Protein AF-A0A099NZ23-F1 (afdb_monomer)

InterPro domains:
  IPR007881 UNC-50 [PF05216] (74-284)
  IPR007881 UNC-50 [PTHR12841] (177-285)

Structure (mmCIF, N/CA/C/O backbone):
data_AF-A0A099NZ23-F1
#
_entry.id   AF-A0A099NZ23-F1
#
loop_
_atom_site.group_PDB
_atom_site.id
_atom_site.type_symbol
_atom_site.label_atom_id
_atom_site.label_alt_id
_atom_site.label_comp_id
_atom_site.label_asym_id
_atom_site.label_entity_id
_atom_site.label_seq_id
_atom_site.pdbx_PDB_ins_code
_atom_site.Cartn_x
_atom_site.Cartn_y
_atom_site.Cartn_z
_atom_site.occupancy
_atom_site.B_iso_or_equiv
_atom_site.auth_seq_id
_atom_site.auth_comp_id
_atom_site.auth_asym_id
_atom_site.auth_atom_id
_atom_site.pdbx_PDB_model_num
ATOM 1 N N . MET A 1 1 ? -58.052 -28.229 61.873 1.00 38.47 1 MET A N 1
ATOM 2 C CA . MET A 1 1 ? -56.607 -28.540 61.791 1.00 38.47 1 MET A CA 1
ATOM 3 C C . MET A 1 1 ? -55.912 -27.329 61.183 1.00 38.47 1 MET A C 1
ATOM 5 O O . MET A 1 1 ? -56.101 -27.070 60.008 1.00 38.47 1 MET A O 1
ATOM 9 N N . SER A 1 2 ? -55.536 -26.350 62.014 1.00 34.97 2 SER A N 1
ATOM 10 C CA . SER A 1 2 ? -54.168 -26.139 62.550 1.00 34.97 2 SER A CA 1
ATOM 11 C C . SER A 1 2 ? -53.156 -25.854 61.432 1.00 34.97 2 SER A C 1
ATOM 13 O O . SER A 1 2 ? -52.744 -26.768 60.730 1.00 34.97 2 SER A O 1
ATOM 15 N N . ARG A 1 3 ? -52.936 -24.568 61.121 1.00 30.44 3 ARG A N 1
ATOM 16 C CA . ARG A 1 3 ? -51.739 -23.779 61.501 1.00 30.44 3 ARG A CA 1
ATOM 17 C C . ARG A 1 3 ? -50.426 -24.460 61.104 1.00 30.44 3 ARG A C 1
ATOM 19 O O . ARG A 1 3 ? -50.072 -25.462 61.706 1.00 30.44 3 ARG A O 1
ATOM 26 N N . ASN A 1 4 ? -49.686 -23.822 60.198 1.00 33.91 4 ASN A N 1
ATOM 27 C CA . ASN A 1 4 ? -48.340 -23.334 60.501 1.00 33.91 4 ASN A CA 1
ATOM 28 C C . ASN A 1 4 ? -47.961 -22.209 59.529 1.00 33.91 4 ASN A C 1
ATOM 30 O O . ASN A 1 4 ? -47.943 -22.377 58.316 1.00 33.91 4 ASN A O 1
ATOM 34 N N . SER A 1 5 ? -47.738 -21.038 60.118 1.00 36.03 5 SER A N 1
ATOM 35 C CA . SER A 1 5 ? -47.195 -19.824 59.525 1.00 36.03 5 SER A CA 1
ATOM 36 C C . SER A 1 5 ? -45.673 -19.870 59.644 1.00 36.03 5 SER A C 1
ATOM 38 O O . SER A 1 5 ? -45.155 -19.795 60.760 1.00 36.03 5 SER A O 1
ATOM 40 N N . GLU A 1 6 ? -44.964 -19.987 58.527 1.00 40.75 6 GLU A N 1
ATOM 41 C CA . GLU A 1 6 ? -43.508 -19.850 58.490 1.00 40.75 6 GLU A CA 1
ATOM 42 C C . GLU A 1 6 ? -43.138 -18.391 58.202 1.00 40.75 6 GLU A C 1
ATOM 44 O O . GLU A 1 6 ? -43.533 -17.805 57.195 1.00 40.75 6 GLU A O 1
ATOM 49 N N . TYR A 1 7 ? -42.425 -17.794 59.154 1.00 36.62 7 TYR A N 1
ATOM 50 C CA . TYR A 1 7 ? -41.905 -16.435 59.108 1.00 36.62 7 TYR A CA 1
ATOM 51 C C . TYR A 1 7 ? -40.773 -16.342 58.077 1.00 36.62 7 TYR A C 1
ATOM 53 O O . TYR A 1 7 ? -39.663 -16.814 58.315 1.00 36.62 7 TYR A O 1
ATOM 61 N N . SER A 1 8 ? -41.025 -15.691 56.944 1.00 36.06 8 SER A N 1
ATOM 62 C CA . SER A 1 8 ? -39.980 -15.265 56.014 1.00 36.06 8 SER A CA 1
ATOM 63 C C . SER A 1 8 ? -39.345 -13.962 56.517 1.00 36.06 8 SER A C 1
ATOM 65 O O . SER A 1 8 ? -39.922 -12.885 56.353 1.00 36.06 8 SER A O 1
ATOM 67 N N . ASN A 1 9 ? -38.169 -14.052 57.143 1.00 42.62 9 ASN A N 1
ATOM 68 C CA . ASN A 1 9 ? -37.356 -12.879 57.473 1.00 42.62 9 ASN A CA 1
ATOM 69 C C . ASN A 1 9 ? -36.833 -12.236 56.172 1.00 42.62 9 ASN A C 1
ATOM 71 O O . ASN A 1 9 ? -36.261 -12.950 55.343 1.00 42.62 9 ASN A O 1
ATOM 75 N N . PRO A 1 10 ? -36.995 -10.918 55.962 1.00 42.84 10 PRO A N 1
ATOM 76 C CA . PRO A 1 10 ? -36.443 -10.258 54.788 1.00 42.84 10 PRO A CA 1
ATOM 77 C C . PRO A 1 10 ? -34.911 -10.229 54.879 1.00 42.84 10 PRO A C 1
ATOM 79 O O . PRO A 1 10 ? -34.341 -9.754 55.859 1.00 42.84 10 PRO A O 1
ATOM 82 N N . ILE A 1 11 ? -34.246 -10.751 53.847 1.00 48.56 11 ILE A N 1
ATOM 83 C CA . ILE A 1 11 ? -32.789 -10.703 53.695 1.00 48.56 11 ILE A CA 1
ATOM 84 C C . ILE A 1 11 ? -32.400 -9.238 53.459 1.00 48.56 11 ILE A C 1
ATOM 86 O O . ILE A 1 11 ? -32.680 -8.680 52.399 1.00 48.56 11 ILE A O 1
ATOM 90 N N . LEU A 1 12 ? -31.793 -8.605 54.464 1.00 60.59 12 LEU A N 1
ATOM 91 C CA . LEU A 1 12 ? -31.207 -7.271 54.337 1.00 60.59 12 LEU A CA 1
ATOM 92 C C . LEU A 1 12 ? -29.883 -7.347 53.548 1.00 60.59 12 LEU A C 1
ATOM 94 O O . LEU A 1 12 ? -29.158 -8.337 53.670 1.00 60.59 12 LEU A O 1
ATOM 98 N N . PRO A 1 13 ? -29.548 -6.327 52.738 1.00 48.28 13 PRO A N 1
ATOM 99 C CA . PRO A 1 13 ? -28.282 -6.278 52.010 1.00 48.28 13 PRO A CA 1
ATOM 100 C C . PRO A 1 13 ? -27.101 -6.068 52.971 1.00 48.28 13 PRO A C 1
ATOM 102 O O . PRO A 1 13 ? -27.186 -5.243 53.878 1.00 48.28 13 PRO A O 1
ATOM 105 N N . LEU A 1 14 ? -25.994 -6.792 52.752 1.00 45.28 14 LEU A N 1
ATOM 106 C CA . LEU A 1 14 ? -24.754 -6.621 53.519 1.00 45.28 14 LEU A CA 1
ATOM 107 C C . LEU A 1 14 ? -24.229 -5.183 53.391 1.00 45.28 14 LEU A C 1
ATOM 109 O O . LEU A 1 14 ? -23.971 -4.706 52.284 1.00 45.28 14 LEU A O 1
ATOM 113 N N . THR A 1 15 ? -24.033 -4.517 54.527 1.00 56.81 15 THR A N 1
ATOM 114 C CA . THR A 1 15 ? -23.407 -3.194 54.623 1.00 56.81 15 THR A CA 1
ATOM 115 C C . THR A 1 15 ? -21.892 -3.306 54.788 1.00 56.81 15 THR A C 1
ATOM 117 O O . THR A 1 15 ? -21.378 -4.258 55.371 1.00 56.81 15 THR A O 1
ATOM 120 N N . SER A 1 16 ? -21.165 -2.309 54.280 1.00 44.81 16 SER A N 1
ATOM 121 C CA . SER A 1 16 ? -19.694 -2.245 54.222 1.00 44.81 16 SER A CA 1
ATOM 122 C C . SER A 1 16 ? -18.979 -2.383 55.575 1.00 44.81 16 SER A C 1
ATOM 124 O O . SER A 1 16 ? -17.780 -2.661 55.604 1.00 44.81 16 SER A O 1
ATOM 126 N N . ASP A 1 17 ? -19.706 -2.210 56.677 1.00 50.03 17 ASP A N 1
ATOM 127 C CA . ASP A 1 17 ? -19.178 -2.210 58.042 1.00 50.03 17 ASP A CA 1
ATOM 128 C C . ASP A 1 17 ? -18.951 -3.626 58.612 1.00 50.03 17 ASP A C 1
ATOM 130 O O . ASP A 1 17 ? -18.158 -3.785 59.537 1.00 50.03 17 ASP A O 1
ATOM 134 N N . ASP A 1 18 ? -19.540 -4.670 58.013 1.00 55.16 18 ASP A N 1
ATOM 135 C CA . ASP A 1 18 ? -19.337 -6.071 58.433 1.00 55.16 18 ASP A CA 1
ATOM 136 C C . ASP A 1 18 ? -18.056 -6.705 57.846 1.00 55.16 18 ASP A C 1
ATOM 138 O O . ASP A 1 18 ? -17.618 -7.771 58.282 1.00 55.16 18 ASP A O 1
ATOM 142 N N . ILE A 1 19 ? -17.431 -6.061 56.851 1.00 52.72 19 ILE A N 1
ATOM 143 C CA . ILE A 1 19 ? -16.256 -6.588 56.128 1.00 52.72 19 ILE A CA 1
ATOM 144 C C . ILE A 1 19 ? -14.935 -6.185 56.810 1.00 52.72 19 ILE A C 1
ATOM 146 O O . ILE A 1 19 ? -13.908 -6.838 56.618 1.00 52.72 19 ILE A O 1
ATOM 150 N N . ILE A 1 20 ? -14.934 -5.136 57.638 1.00 41.06 20 ILE A N 1
ATOM 151 C CA . ILE A 1 20 ? -13.711 -4.580 58.230 1.00 41.06 20 ILE A CA 1
ATOM 152 C C . ILE A 1 20 ? -13.694 -4.863 59.735 1.00 41.06 20 ILE A C 1
ATOM 154 O O . ILE A 1 20 ? -14.069 -4.034 60.561 1.00 41.06 20 ILE A O 1
ATOM 158 N N . GLY A 1 21 ? -13.224 -6.056 60.104 1.00 37.75 21 GLY A N 1
ATOM 159 C CA . GLY A 1 21 ? -12.922 -6.385 61.497 1.00 37.75 21 GLY A CA 1
ATOM 160 C C . GLY A 1 21 ? -11.873 -5.432 62.086 1.00 37.75 21 GLY A C 1
ATOM 161 O O . GLY A 1 21 ? -10.794 -5.253 61.521 1.00 37.75 21 GLY A O 1
ATOM 162 N N . GLN A 1 22 ? -12.179 -4.825 63.236 1.00 35.50 22 GLN A N 1
ATOM 163 C CA . GLN A 1 22 ? -11.233 -4.013 64.009 1.00 35.50 22 GLN A CA 1
ATOM 164 C C . GLN A 1 22 ? -10.028 -4.854 64.482 1.00 35.50 22 GLN A C 1
ATOM 166 O O . GLN A 1 22 ? -10.223 -5.960 64.998 1.00 35.50 22 GLN A O 1
ATOM 171 N N . PRO A 1 23 ? -8.784 -4.345 64.399 1.00 35.78 23 PRO A N 1
ATOM 172 C CA . PRO A 1 23 ? -7.625 -5.060 64.919 1.00 35.78 23 PRO A CA 1
ATOM 173 C C . PRO A 1 23 ? -7.589 -4.997 66.455 1.00 35.78 23 PRO A C 1
ATOM 175 O O . PRO A 1 23 ? -7.469 -3.927 67.051 1.00 35.78 23 PRO A O 1
ATOM 178 N N . ARG A 1 24 ? -7.662 -6.165 67.108 1.00 32.16 24 ARG A N 1
ATOM 179 C CA . ARG A 1 24 ? -7.369 -6.322 68.542 1.00 32.16 24 ARG A CA 1
ATOM 180 C C . ARG A 1 24 ? -5.857 -6.216 68.768 1.00 32.16 24 ARG A C 1
ATOM 182 O O . ARG A 1 24 ? -5.098 -7.019 68.233 1.00 32.16 24 ARG A O 1
ATOM 189 N N . HIS A 1 25 ? -5.430 -5.253 69.582 1.00 29.00 25 HIS A N 1
ATOM 190 C CA . HIS A 1 25 ? -4.065 -5.174 70.103 1.00 29.00 25 HIS A CA 1
ATOM 191 C C . HIS A 1 25 ? -3.810 -6.325 71.086 1.00 29.00 25 HIS A C 1
ATOM 193 O O . HIS A 1 25 ? -4.518 -6.450 72.084 1.00 29.00 25 HIS A O 1
ATOM 199 N N . PHE A 1 26 ? -2.792 -7.143 70.819 1.00 29.02 26 PHE A N 1
ATOM 200 C CA . PHE A 1 26 ? -2.311 -8.179 71.732 1.00 29.02 26 PHE A CA 1
ATOM 201 C C . PHE A 1 26 ? -0.921 -7.771 72.237 1.00 29.02 26 PHE A C 1
ATOM 203 O O . PHE A 1 26 ? 0.030 -7.708 71.460 1.00 29.02 26 PHE A O 1
ATOM 210 N N . ASN A 1 27 ? -0.829 -7.427 73.523 1.00 30.77 27 ASN A N 1
ATOM 211 C CA . ASN A 1 27 ? 0.431 -7.199 74.230 1.00 30.77 27 ASN A CA 1
ATOM 212 C C . ASN A 1 27 ? 0.811 -8.499 74.942 1.00 30.77 27 ASN A C 1
ATOM 214 O O . ASN A 1 27 ? 0.093 -8.911 75.848 1.00 30.77 27 ASN A O 1
ATOM 218 N N . GLU A 1 28 ? 1.957 -9.085 74.603 1.00 31.45 28 GLU A N 1
ATOM 219 C CA . GLU A 1 28 ? 2.594 -10.100 75.443 1.00 31.45 28 GLU A CA 1
ATOM 220 C C . GLU A 1 28 ? 4.037 -9.707 75.754 1.00 31.45 28 GLU A C 1
ATOM 222 O O . GLU A 1 28 ? 4.914 -9.639 74.894 1.00 31.45 28 GLU A O 1
ATOM 227 N N . THR A 1 29 ? 4.258 -9.437 77.035 1.00 32.44 29 THR A N 1
ATOM 228 C CA . THR A 1 29 ? 5.553 -9.366 77.700 1.00 32.44 29 THR A CA 1
ATOM 229 C C . THR A 1 29 ? 5.875 -10.739 78.274 1.00 32.44 29 THR A C 1
ATOM 231 O O . THR A 1 29 ? 5.288 -11.093 79.288 1.00 32.44 29 THR A O 1
ATOM 234 N N . HIS A 1 30 ? 6.834 -11.475 77.709 1.00 32.03 30 HIS A N 1
ATOM 235 C CA . HIS A 1 30 ? 7.564 -12.507 78.451 1.00 32.03 30 HIS A CA 1
ATOM 236 C C . HIS A 1 30 ? 9.011 -12.621 77.957 1.00 32.03 30 HIS A C 1
ATOM 238 O O . HIS A 1 30 ? 9.297 -12.811 76.779 1.00 32.03 30 HIS A O 1
ATOM 244 N N . SER A 1 31 ? 9.921 -12.462 78.912 1.00 38.09 31 SER A N 1
ATOM 245 C CA . SER A 1 31 ? 11.371 -12.582 78.817 1.00 38.09 31 SER A CA 1
ATOM 246 C C . SER A 1 31 ? 11.819 -14.041 78.894 1.00 38.09 31 SER A C 1
ATOM 248 O O . SER A 1 31 ? 11.462 -14.715 79.859 1.00 38.09 31 SER A O 1
ATOM 250 N N . VAL A 1 32 ? 12.695 -14.481 77.984 1.00 34.47 32 VAL A N 1
ATOM 251 C CA . VAL A 1 32 ? 13.613 -15.607 78.228 1.00 34.47 32 VAL A CA 1
ATOM 252 C C . VAL A 1 32 ? 14.971 -15.304 77.592 1.00 34.47 32 VAL A C 1
ATOM 254 O O . VAL A 1 32 ? 15.082 -14.970 76.416 1.00 34.47 32 VAL A O 1
ATOM 257 N N . THR A 1 33 ? 15.994 -15.397 78.432 1.00 37.34 33 THR A N 1
ATOM 258 C CA . THR A 1 33 ? 17.428 -15.282 78.175 1.00 37.34 33 THR A CA 1
ATOM 259 C C . THR A 1 33 ? 17.953 -16.457 77.347 1.00 37.34 33 THR A C 1
ATOM 261 O O . THR A 1 33 ? 17.653 -17.612 77.636 1.00 37.34 33 THR A O 1
ATOM 264 N N . GLY A 1 34 ? 18.814 -16.169 76.371 1.00 32.53 34 GLY A N 1
ATOM 265 C CA . GLY A 1 34 ? 19.576 -17.171 75.627 1.00 32.53 34 GLY A CA 1
ATOM 266 C C . GLY A 1 34 ? 20.748 -16.518 74.902 1.00 32.53 34 GLY A C 1
ATOM 267 O O . GLY A 1 34 ? 20.577 -15.896 73.859 1.00 32.53 34 GLY A O 1
ATOM 268 N N . SER A 1 35 ? 21.934 -16.616 75.493 1.00 43.69 35 SER A N 1
ATOM 269 C CA . SER A 1 35 ? 23.207 -16.167 74.933 1.00 43.69 35 SER A CA 1
ATOM 270 C C . SER A 1 35 ? 23.693 -17.133 73.853 1.00 43.69 35 SER A C 1
ATOM 272 O O . SER A 1 35 ? 24.024 -18.274 74.173 1.00 43.69 35 SER A O 1
ATOM 274 N N . ILE A 1 36 ? 23.794 -16.669 72.606 1.00 36.97 36 ILE A N 1
ATOM 275 C CA . ILE A 1 36 ? 24.624 -17.292 71.568 1.00 36.97 36 ILE A CA 1
ATOM 276 C C . ILE A 1 36 ? 25.319 -16.164 70.802 1.00 36.97 36 ILE A C 1
ATOM 278 O O . ILE A 1 36 ? 24.674 -15.341 70.152 1.00 36.97 36 ILE A O 1
ATOM 282 N N . GLU A 1 37 ? 26.646 -16.119 70.907 1.00 45.06 37 GLU A N 1
ATOM 283 C CA . GLU A 1 37 ? 27.502 -15.346 70.015 1.00 45.06 37 GLU A CA 1
ATOM 284 C C . GLU A 1 37 ? 27.325 -15.864 68.588 1.00 45.06 37 GLU A C 1
ATOM 286 O O . GLU A 1 37 ? 27.786 -16.942 68.221 1.00 45.06 37 GLU A O 1
ATOM 291 N N . SER A 1 38 ? 26.670 -15.066 67.758 1.00 34.72 38 SER A N 1
ATOM 292 C CA . SER A 1 38 ? 26.762 -15.190 66.312 1.00 34.72 38 SER A CA 1
ATOM 293 C C . SER A 1 38 ? 27.156 -13.825 65.779 1.00 34.72 38 SER A C 1
ATOM 295 O O . SER A 1 38 ? 26.369 -12.878 65.856 1.00 34.72 38 SER A O 1
ATOM 297 N N . GLN A 1 39 ? 28.390 -13.729 65.273 1.00 46.03 39 GLN A N 1
ATOM 298 C CA . GLN A 1 39 ? 28.865 -12.621 64.450 1.00 46.03 39 GLN A CA 1
ATOM 299 C C . GLN A 1 39 ? 27.890 -12.430 63.285 1.00 46.03 39 GLN A C 1
ATOM 301 O O . GLN A 1 39 ? 28.009 -13.044 62.227 1.00 46.03 39 GLN A O 1
ATOM 306 N N . SER A 1 40 ? 26.891 -11.582 63.491 1.00 42.25 40 SER A N 1
ATOM 307 C CA . SER A 1 40 ? 26.052 -11.091 62.420 1.00 42.25 40 SER A CA 1
ATOM 308 C C . SER A 1 40 ? 26.776 -9.884 61.846 1.00 42.25 40 SER A C 1
ATOM 310 O O . SER A 1 40 ? 26.884 -8.825 62.460 1.00 42.25 40 SER A O 1
ATOM 312 N N . THR A 1 41 ? 27.316 -10.049 60.643 1.00 49.09 41 THR A N 1
ATOM 313 C CA . THR A 1 41 ? 27.641 -8.933 59.754 1.00 49.09 41 THR A CA 1
ATOM 314 C C . THR A 1 41 ? 26.315 -8.285 59.353 1.00 49.09 41 THR A C 1
ATOM 316 O O . THR A 1 41 ? 25.821 -8.460 58.243 1.00 49.09 41 THR A O 1
ATOM 319 N N . ILE A 1 42 ? 25.675 -7.590 60.299 1.00 51.41 42 ILE A N 1
ATOM 320 C CA . ILE A 1 42 ? 24.494 -6.781 60.030 1.00 51.41 42 ILE A CA 1
ATOM 321 C C . ILE A 1 42 ? 24.998 -5.642 59.146 1.00 51.41 42 ILE A C 1
ATOM 323 O O . ILE A 1 42 ? 25.840 -4.857 59.593 1.00 51.41 42 ILE A O 1
ATOM 327 N N . PRO A 1 43 ? 24.538 -5.541 57.887 1.00 53.28 43 PRO A N 1
ATOM 328 C CA . PRO A 1 43 ? 24.859 -4.391 57.068 1.00 53.28 43 PRO A CA 1
ATOM 329 C C . PRO A 1 43 ? 24.401 -3.158 57.840 1.00 53.28 43 PRO A C 1
ATOM 331 O O . PRO A 1 43 ? 23.235 -3.074 58.230 1.00 53.28 43 PRO A O 1
ATOM 334 N N . SER A 1 44 ? 25.316 -2.224 58.087 1.00 59.53 44 SER A N 1
ATOM 335 C CA . SER A 1 44 ? 24.996 -0.959 58.743 1.00 59.53 44 SER A CA 1
ATOM 336 C C . SER A 1 44 ? 23.781 -0.309 58.072 1.00 59.53 44 SER A C 1
ATOM 338 O O . SER A 1 44 ? 23.524 -0.513 56.881 1.00 59.53 44 SER A O 1
ATOM 340 N N . VAL A 1 45 ? 23.029 0.509 58.812 1.00 57.72 45 VAL A N 1
ATOM 341 C CA . VAL A 1 45 ? 21.862 1.242 58.281 1.00 57.72 45 VAL A CA 1
ATOM 342 C C . VAL A 1 45 ? 22.216 2.015 56.995 1.00 57.72 45 VAL A C 1
ATOM 344 O O . VAL A 1 45 ? 21.387 2.121 56.090 1.00 57.72 45 VAL A O 1
ATOM 347 N N . SER A 1 46 ? 23.477 2.444 56.837 1.00 61.56 46 SER A N 1
ATOM 348 C CA . SER A 1 46 ? 23.995 3.039 55.596 1.00 61.56 46 SER A CA 1
ATOM 349 C C . SER A 1 46 ? 24.027 2.068 54.407 1.00 61.56 46 SER A C 1
ATOM 351 O O . SER A 1 46 ? 23.693 2.462 53.292 1.00 61.56 46 SER A O 1
ATOM 353 N N . THR A 1 47 ? 24.331 0.789 54.630 1.00 58.59 47 THR A N 1
ATOM 354 C CA . THR A 1 47 ? 24.358 -0.260 53.599 1.00 58.59 47 THR A CA 1
ATOM 355 C C . THR A 1 47 ? 22.944 -0.634 53.129 1.00 58.59 47 THR A C 1
ATOM 357 O O . THR A 1 47 ? 22.712 -0.834 51.932 1.00 58.59 47 THR A O 1
ATOM 360 N N . TYR A 1 48 ? 21.960 -0.666 54.038 1.00 59.09 48 TYR A N 1
ATOM 361 C CA . TYR A 1 48 ? 20.544 -0.833 53.674 1.00 59.09 48 TYR A CA 1
ATOM 362 C C . TYR A 1 48 ? 19.989 0.386 52.921 1.00 59.09 48 TYR A C 1
ATOM 364 O O . TYR A 1 48 ? 19.295 0.217 51.914 1.00 59.09 48 TYR A O 1
ATOM 372 N N . ALA A 1 49 ? 20.345 1.603 53.344 1.00 59.97 49 ALA A N 1
ATOM 373 C CA . ALA A 1 49 ? 19.977 2.839 52.651 1.00 59.97 49 ALA A CA 1
ATOM 374 C C . ALA A 1 49 ? 20.642 2.964 51.261 1.00 59.97 49 ALA A C 1
ATOM 376 O O . ALA A 1 49 ? 20.024 3.428 50.297 1.00 59.97 49 ALA A O 1
ATOM 377 N N . GLN A 1 50 ? 21.878 2.481 51.100 1.00 63.53 50 GLN A N 1
ATOM 378 C CA . GLN A 1 50 ? 22.529 2.380 49.788 1.00 63.53 50 GLN A CA 1
ATOM 379 C C . GLN A 1 50 ? 21.839 1.358 48.879 1.00 63.53 50 GLN A C 1
ATOM 381 O O . GLN A 1 50 ? 21.652 1.617 47.691 1.00 63.53 50 GLN A O 1
ATOM 386 N N . ARG A 1 51 ? 21.385 0.217 49.411 1.00 60.16 51 ARG A N 1
ATOM 387 C CA . ARG A 1 51 ? 20.622 -0.760 48.618 1.00 60.16 51 ARG A CA 1
ATOM 388 C C . ARG A 1 51 ? 19.248 -0.238 48.206 1.00 60.16 51 ARG A C 1
ATOM 390 O O . ARG A 1 51 ? 18.845 -0.470 47.067 1.00 60.16 51 ARG A O 1
ATOM 397 N N . SER A 1 52 ? 18.537 0.477 49.078 1.00 58.31 52 SER A N 1
ATOM 398 C CA . SER A 1 52 ? 17.220 1.039 48.746 1.00 58.31 52 SER A CA 1
ATOM 399 C C . SER A 1 52 ? 17.316 2.148 47.689 1.00 58.31 52 SER A C 1
ATOM 401 O O . SER A 1 52 ? 16.528 2.153 46.742 1.00 58.31 52 SER A O 1
ATOM 403 N N . SER A 1 53 ? 18.330 3.016 47.780 1.00 60.38 53 SER A N 1
ATOM 404 C CA . SER A 1 53 ? 18.617 4.064 46.787 1.00 60.38 53 SER A CA 1
ATOM 405 C C . SER A 1 53 ? 19.117 3.506 45.451 1.00 60.38 53 SER A C 1
ATOM 407 O O . SER A 1 53 ? 18.710 3.975 44.388 1.00 60.38 53 SER A O 1
ATOM 409 N N . HIS A 1 54 ? 19.929 2.448 45.467 1.00 61.59 54 HIS A N 1
ATOM 410 C CA . HIS A 1 54 ? 20.323 1.751 44.245 1.00 61.59 54 HIS A CA 1
ATOM 411 C C . HIS A 1 54 ? 19.121 1.054 43.587 1.00 61.59 54 HIS A C 1
ATOM 413 O O . HIS A 1 54 ? 18.967 1.092 42.367 1.00 61.59 54 HIS A O 1
ATOM 419 N N . ARG A 1 55 ? 18.217 0.461 44.379 1.00 64.06 55 ARG A N 1
ATOM 420 C CA . ARG A 1 55 ? 16.998 -0.190 43.876 1.00 64.06 55 ARG A CA 1
ATOM 421 C C . ARG A 1 55 ? 16.000 0.819 43.305 1.00 64.06 55 ARG A C 1
ATOM 423 O O . ARG A 1 55 ? 15.411 0.546 42.262 1.00 64.06 55 ARG A O 1
ATOM 430 N N . SER A 1 56 ? 15.841 1.989 43.927 1.00 61.97 56 SER A N 1
ATOM 431 C CA . SER A 1 56 ? 14.992 3.067 43.402 1.00 61.97 56 SER A CA 1
ATOM 432 C C . SER A 1 56 ? 15.588 3.707 42.145 1.00 61.97 56 SER A C 1
ATOM 434 O O . SER A 1 56 ? 14.853 3.953 41.192 1.00 61.97 56 SER A O 1
ATOM 436 N N . ARG A 1 57 ? 16.917 3.876 42.076 1.00 65.50 57 ARG A N 1
ATOM 437 C CA . ARG A 1 57 ? 17.630 4.337 40.874 1.00 65.50 57 ARG A CA 1
ATOM 438 C C . ARG A 1 57 ? 17.515 3.336 39.725 1.00 65.50 57 ARG A C 1
ATOM 440 O O . ARG A 1 57 ? 17.190 3.739 38.614 1.00 65.50 57 ARG A O 1
ATOM 447 N N . MET A 1 58 ? 17.682 2.041 39.993 1.00 61.50 58 MET A N 1
ATOM 448 C CA . MET A 1 58 ? 17.479 0.976 39.002 1.00 61.50 58 MET A CA 1
ATOM 449 C C . MET A 1 58 ? 16.023 0.884 38.540 1.00 61.50 58 MET A C 1
ATOM 451 O O . MET A 1 58 ? 15.768 0.680 37.356 1.00 61.50 58 MET A O 1
ATOM 455 N N . ARG A 1 59 ? 15.057 1.099 39.440 1.00 62.03 59 ARG A N 1
ATOM 456 C CA . ARG A 1 59 ? 13.639 1.187 39.081 1.00 62.03 59 ARG A CA 1
ATOM 457 C C . ARG A 1 59 ? 13.357 2.4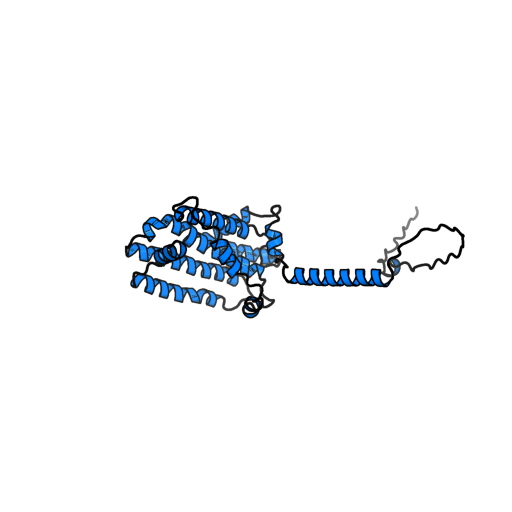03 38.193 1.00 62.03 59 ARG A C 1
ATOM 459 O O . ARG A 1 59 ? 12.691 2.242 37.182 1.00 62.03 59 ARG A O 1
ATOM 466 N N . LYS A 1 60 ? 13.942 3.569 38.490 1.00 57.69 60 LYS A N 1
ATOM 467 C CA . LYS A 1 60 ? 13.842 4.781 37.655 1.00 57.69 60 LYS A CA 1
ATOM 468 C C . LYS A 1 60 ? 14.498 4.604 36.283 1.00 57.69 60 LYS A C 1
ATOM 470 O O . LYS A 1 60 ? 13.949 5.047 35.284 1.00 57.69 60 LYS A O 1
ATOM 475 N N . ILE A 1 61 ? 15.645 3.923 36.220 1.00 60.53 61 ILE A N 1
ATOM 476 C CA . ILE A 1 61 ? 16.322 3.573 34.961 1.00 60.53 61 ILE A CA 1
ATOM 477 C C . ILE A 1 61 ? 15.463 2.600 34.149 1.00 60.53 61 ILE A C 1
ATOM 479 O O . ILE A 1 61 ? 15.304 2.801 32.951 1.00 60.53 61 ILE A O 1
ATOM 483 N N . ARG A 1 62 ? 14.863 1.591 34.792 1.00 55.97 62 ARG A N 1
ATOM 484 C CA . ARG A 1 62 ? 13.960 0.625 34.152 1.00 55.97 62 ARG A CA 1
ATOM 485 C C . ARG A 1 62 ? 12.653 1.262 33.677 1.00 55.97 62 ARG A C 1
ATOM 487 O O . ARG A 1 62 ? 12.196 0.934 32.590 1.00 55.97 62 ARG A O 1
ATOM 494 N N . GLU A 1 63 ? 12.068 2.174 34.449 1.00 57.28 63 GLU A N 1
ATOM 495 C CA . GLU A 1 63 ? 10.886 2.950 34.049 1.00 57.28 63 GLU A CA 1
ATOM 496 C C . GLU A 1 63 ? 11.223 3.908 32.886 1.00 57.28 63 GLU A C 1
ATOM 498 O O . GLU A 1 63 ? 10.488 3.947 31.902 1.00 57.28 63 GLU A O 1
ATOM 503 N N . ASN A 1 64 ? 12.390 4.567 32.908 1.00 53.59 64 ASN A N 1
ATOM 504 C CA . ASN A 1 64 ? 12.884 5.377 31.784 1.00 53.59 64 ASN A CA 1
ATOM 505 C C . ASN A 1 64 ? 13.185 4.541 30.526 1.00 53.59 64 ASN A C 1
ATOM 507 O O . ASN A 1 64 ? 12.891 4.982 29.416 1.00 53.59 64 ASN A O 1
ATOM 511 N N . PHE A 1 65 ? 13.742 3.335 30.673 1.00 55.22 65 PHE A N 1
ATOM 512 C CA . PHE A 1 65 ? 13.957 2.409 29.554 1.00 55.22 65 PHE A CA 1
ATOM 513 C C . PHE A 1 65 ? 12.633 1.880 28.995 1.00 55.22 65 PHE A C 1
ATOM 515 O O . PHE A 1 65 ? 12.478 1.802 27.780 1.00 55.22 65 PHE A O 1
ATOM 522 N N . ASN A 1 66 ? 11.653 1.591 29.855 1.00 49.00 66 ASN A N 1
ATOM 523 C CA . ASN A 1 66 ? 10.312 1.192 29.431 1.00 49.00 66 ASN A CA 1
ATOM 524 C C . ASN A 1 66 ? 9.583 2.317 28.685 1.00 49.00 66 ASN A C 1
ATOM 526 O O . ASN A 1 66 ? 8.876 2.021 27.730 1.00 49.00 66 ASN A O 1
ATOM 530 N N . HIS A 1 67 ? 9.770 3.590 29.043 1.00 47.16 67 HIS A N 1
ATOM 531 C CA . HIS A 1 67 ? 9.230 4.703 28.250 1.00 47.16 67 HIS A CA 1
ATOM 532 C C . HIS A 1 67 ? 9.922 4.860 26.888 1.00 47.16 67 HIS A C 1
ATOM 534 O O . HIS A 1 67 ? 9.268 5.262 25.929 1.00 47.16 67 HIS A O 1
ATOM 540 N N . ARG A 1 68 ? 11.213 4.508 26.774 1.00 45.25 68 ARG A N 1
ATOM 541 C CA . ARG A 1 68 ? 11.957 4.551 25.499 1.00 45.25 68 ARG A CA 1
ATOM 542 C C . ARG A 1 68 ? 11.717 3.342 24.590 1.00 45.25 68 ARG A C 1
ATOM 544 O O . ARG A 1 68 ? 11.839 3.472 23.380 1.00 45.25 68 ARG A O 1
ATOM 551 N N . PHE A 1 69 ? 11.336 2.198 25.157 1.00 44.19 69 PHE A N 1
ATOM 552 C CA . PHE A 1 69 ? 11.044 0.957 24.432 1.00 44.19 69 PHE A CA 1
ATOM 553 C C . PHE A 1 69 ? 9.696 0.361 24.848 1.00 44.19 69 PHE A C 1
ATOM 555 O O . PHE A 1 69 ? 9.563 -0.850 25.035 1.00 44.19 69 PHE A O 1
ATOM 562 N N . THR A 1 70 ? 8.656 1.190 24.977 1.00 44.91 70 THR A N 1
ATOM 563 C CA . THR A 1 70 ? 7.296 0.650 24.919 1.00 44.91 70 THR A CA 1
ATOM 564 C C . THR A 1 70 ? 7.070 0.291 23.465 1.00 44.91 70 THR A C 1
ATOM 566 O O . THR A 1 70 ? 6.581 1.104 22.686 1.00 44.91 70 THR A O 1
ATOM 569 N N . VAL A 1 71 ? 7.468 -0.925 23.083 1.00 50.69 71 VAL A N 1
ATOM 570 C CA . VAL A 1 71 ? 6.986 -1.519 21.842 1.00 50.69 71 VAL A CA 1
ATOM 571 C C . VAL A 1 71 ? 5.462 -1.383 21.913 1.00 50.69 71 VAL A C 1
ATOM 573 O O . VAL A 1 71 ? 4.878 -1.872 22.894 1.00 50.69 71 VAL A O 1
ATOM 576 N N . PRO A 1 72 ? 4.813 -0.654 20.983 1.00 55.34 72 PRO A N 1
ATOM 577 C CA . PRO A 1 72 ? 3.381 -0.421 21.060 1.00 55.34 72 PRO A CA 1
ATOM 578 C C . PRO A 1 72 ? 2.684 -1.758 21.294 1.00 55.34 72 PRO A C 1
ATOM 580 O O . PRO A 1 72 ? 3.056 -2.752 20.665 1.00 55.34 72 PRO A O 1
ATOM 583 N N . LYS A 1 73 ? 1.701 -1.815 22.207 1.00 55.03 73 LYS A N 1
ATOM 584 C CA . LYS A 1 73 ? 0.984 -3.062 22.567 1.00 55.03 73 LYS A CA 1
ATOM 585 C C . LYS A 1 73 ? 0.562 -3.877 21.331 1.00 55.03 73 LYS A C 1
ATOM 587 O O . LYS A 1 73 ? 0.479 -5.098 21.410 1.00 55.03 73 LYS A O 1
ATOM 592 N N . TYR A 1 74 ? 0.354 -3.188 20.210 1.00 53.38 74 TYR A N 1
ATOM 593 C CA . TYR A 1 74 ? 0.149 -3.713 18.866 1.00 53.38 74 TYR A CA 1
ATOM 594 C C . TYR A 1 74 ? 1.188 -4.768 18.420 1.00 53.38 74 TYR A C 1
ATOM 596 O O . TYR A 1 74 ? 0.814 -5.898 18.124 1.00 53.38 74 TYR A O 1
ATOM 604 N N . PHE A 1 75 ? 2.493 -4.480 18.466 1.00 60.00 75 PHE A N 1
ATOM 605 C CA . PHE A 1 75 ? 3.539 -5.415 18.014 1.00 60.00 75 PHE A CA 1
ATOM 606 C C . PHE A 1 75 ? 3.685 -6.634 18.929 1.00 60.00 75 PHE A C 1
ATOM 608 O O . PHE A 1 75 ? 3.986 -7.729 18.464 1.00 60.00 75 PHE A O 1
ATOM 615 N N . ARG A 1 76 ? 3.410 -6.478 20.231 1.00 59.22 76 ARG A N 1
ATOM 616 C CA . ARG A 1 76 ? 3.424 -7.609 21.172 1.00 59.22 76 ARG A CA 1
ATOM 617 C C . ARG A 1 76 ? 2.333 -8.638 20.850 1.00 59.22 76 ARG A C 1
ATOM 619 O O . ARG A 1 76 ? 2.526 -9.815 21.132 1.00 59.22 76 ARG A O 1
ATOM 626 N N . ARG A 1 77 ? 1.212 -8.207 20.257 1.00 61.25 77 ARG A N 1
ATOM 627 C CA . ARG A 1 77 ? 0.125 -9.097 19.816 1.00 61.25 77 ARG A CA 1
ATOM 628 C C . ARG A 1 77 ? 0.447 -9.832 18.513 1.00 61.25 77 ARG A C 1
ATOM 630 O O . ARG A 1 77 ? -0.046 -10.936 18.338 1.00 61.25 77 ARG A O 1
ATOM 637 N N . MET A 1 78 ? 1.313 -9.283 17.654 1.00 62.06 78 MET A N 1
ATOM 638 C CA . MET A 1 78 ? 1.718 -9.925 16.389 1.00 62.06 78 MET A CA 1
ATOM 639 C C . MET A 1 78 ? 2.444 -11.260 16.575 1.00 62.06 78 MET A C 1
ATOM 641 O O . MET A 1 78 ? 2.411 -12.094 15.683 1.00 62.06 78 MET A O 1
ATOM 645 N N . MET A 1 79 ? 3.059 -11.491 17.739 1.00 56.31 79 MET A N 1
ATOM 646 C CA . MET A 1 79 ? 3.794 -12.730 18.028 1.00 56.31 79 MET A CA 1
ATOM 647 C C . MET A 1 79 ? 2.973 -13.793 18.779 1.00 56.31 79 MET A C 1
ATOM 649 O O . MET A 1 79 ? 3.521 -14.816 19.185 1.00 56.31 79 MET A O 1
ATOM 653 N N . VAL A 1 80 ? 1.667 -13.576 18.986 1.00 64.81 80 VAL A N 1
ATOM 654 C CA . VAL A 1 80 ? 0.771 -14.570 19.602 1.00 64.81 80 VAL A CA 1
ATOM 655 C C . VAL A 1 80 ? -0.022 -15.269 18.498 1.00 64.81 80 VAL A C 1
ATOM 657 O O . VAL A 1 80 ? -1.094 -14.823 18.108 1.00 64.81 80 VAL A O 1
ATOM 660 N N . PHE A 1 81 ? 0.513 -16.382 17.994 1.00 60.69 81 PHE A N 1
ATOM 661 C CA . PHE A 1 81 ? -0.038 -17.107 16.839 1.00 60.69 81 PHE A CA 1
ATOM 662 C C . PHE A 1 81 ? -1.336 -17.889 17.112 1.00 60.69 81 PHE A C 1
ATOM 664 O O . PHE A 1 81 ? -1.965 -18.374 16.179 1.00 60.69 81 PHE A O 1
ATOM 671 N N . GLY A 1 82 ? -1.745 -18.028 18.378 1.00 57.12 82 GLY A N 1
ATOM 672 C CA . GLY A 1 82 ? -2.836 -18.927 18.784 1.00 57.12 82 GLY A CA 1
ATOM 673 C C . GLY A 1 82 ? -4.262 -18.390 18.614 1.00 57.12 82 GLY A C 1
ATOM 674 O O . GLY A 1 82 ? -5.204 -19.150 18.795 1.00 57.12 82 GLY A O 1
ATOM 675 N N . SER A 1 83 ? -4.441 -17.107 18.293 1.00 67.38 83 SER A N 1
ATOM 676 C CA . SER A 1 83 ? -5.761 -16.472 18.136 1.00 67.38 83 SER A CA 1
ATOM 677 C C . SER A 1 83 ? -5.858 -15.643 16.849 1.00 67.38 83 SER A C 1
ATOM 679 O O . SER A 1 83 ? -6.490 -14.589 16.848 1.00 67.38 83 SER A O 1
ATOM 681 N N . LEU A 1 84 ? -5.123 -16.040 15.805 1.00 76.88 84 LEU A N 1
ATOM 682 C CA . LEU A 1 84 ? -5.063 -15.318 14.534 1.00 76.88 84 LEU A CA 1
ATOM 683 C C . LEU A 1 84 ? -6.114 -15.853 13.558 1.00 76.88 84 LEU A C 1
ATOM 685 O O . LEU A 1 84 ? -6.101 -17.034 13.212 1.00 76.88 84 LEU A O 1
ATOM 689 N N . ASP A 1 85 ? -6.973 -14.963 13.069 1.00 84.12 85 ASP A N 1
ATOM 690 C CA . ASP A 1 85 ? -8.054 -15.279 12.135 1.00 84.12 85 ASP A CA 1
ATOM 691 C C . ASP A 1 85 ? -7.576 -15.122 10.677 1.00 84.12 85 ASP A C 1
ATOM 693 O O . ASP A 1 85 ? -7.972 -14.210 9.946 1.00 84.12 85 ASP A O 1
ATOM 697 N N . PHE A 1 86 ? -6.687 -16.020 10.233 1.00 88.75 86 PHE A N 1
ATOM 698 C CA . PHE A 1 86 ? -6.085 -15.957 8.890 1.00 88.75 86 PHE A CA 1
ATOM 699 C C . PHE A 1 86 ? -7.096 -16.073 7.742 1.00 88.75 86 PHE A C 1
ATOM 701 O O . PHE A 1 86 ? -6.912 -15.439 6.705 1.00 88.75 86 PHE A O 1
ATOM 708 N N . GLU A 1 87 ? -8.156 -16.865 7.909 1.00 90.81 87 GLU A N 1
ATOM 709 C CA . GLU A 1 87 ? -9.196 -17.041 6.888 1.00 90.81 87 GLU A CA 1
ATOM 710 C C . GLU A 1 87 ? -9.923 -15.721 6.602 1.00 90.81 87 GLU A C 1
ATOM 712 O O . GLU A 1 87 ? -10.053 -15.311 5.446 1.00 90.81 87 GLU A O 1
ATOM 717 N N . THR A 1 88 ? -10.312 -15.012 7.664 1.00 89.00 88 THR A N 1
ATOM 718 C CA . THR A 1 88 ? -10.932 -13.687 7.573 1.00 89.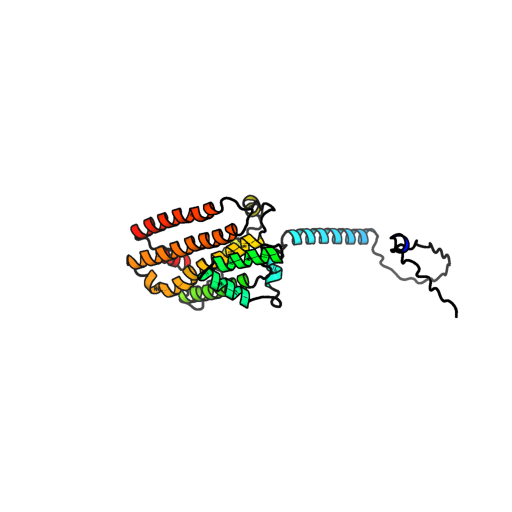00 88 THR A CA 1
ATOM 719 C C . THR A 1 88 ? -9.984 -12.696 6.911 1.00 89.00 88 THR A C 1
ATOM 721 O O . THR A 1 88 ? -10.383 -12.005 5.977 1.00 89.00 88 THR A O 1
ATOM 724 N N . ALA A 1 89 ? -8.715 -12.672 7.327 1.00 91.44 89 ALA A N 1
ATOM 725 C CA . ALA A 1 89 ? -7.726 -11.771 6.747 1.00 91.44 89 ALA A CA 1
ATOM 726 C C . ALA A 1 89 ? -7.508 -12.031 5.247 1.00 91.44 89 ALA A C 1
ATOM 728 O O . ALA A 1 89 ? -7.483 -11.091 4.454 1.00 91.44 89 ALA A O 1
ATOM 729 N N . PHE A 1 90 ? -7.422 -13.294 4.822 1.00 91.69 90 PHE A N 1
ATOM 730 C CA . PHE A 1 90 ? -7.304 -13.635 3.403 1.00 91.69 90 PHE A CA 1
ATOM 731 C C . PHE A 1 90 ? -8.546 -13.214 2.606 1.00 91.69 90 PHE A C 1
ATOM 733 O O . PHE A 1 90 ? -8.436 -12.655 1.510 1.00 91.69 90 PHE A O 1
ATOM 740 N N . TRP A 1 91 ? -9.736 -13.429 3.172 1.00 91.19 91 TRP A N 1
ATOM 741 C CA . TRP A 1 91 ? -10.983 -12.956 2.581 1.00 91.19 91 TRP A CA 1
ATOM 742 C C . TRP A 1 91 ? -10.987 -11.429 2.426 1.00 91.19 91 TRP A C 1
ATOM 744 O O . TRP A 1 91 ? -11.349 -10.923 1.361 1.00 91.19 91 TRP A O 1
ATOM 754 N N . GLU A 1 92 ? -10.545 -10.684 3.439 1.00 92.25 92 GLU A N 1
ATOM 755 C CA . GLU A 1 92 ? -10.435 -9.225 3.378 1.00 92.25 92 GLU A CA 1
ATOM 756 C C . GLU A 1 92 ? -9.453 -8.778 2.290 1.00 92.25 92 GLU A C 1
ATOM 758 O O . GLU A 1 92 ? -9.801 -7.916 1.484 1.00 92.25 92 GLU A O 1
ATOM 763 N N . MET A 1 93 ? -8.275 -9.401 2.198 1.00 93.44 93 MET A N 1
ATOM 764 C CA . MET A 1 93 ? -7.282 -9.112 1.156 1.00 93.44 93 MET A CA 1
ATOM 765 C C . MET A 1 93 ? -7.857 -9.318 -0.251 1.00 93.44 93 MET A C 1
ATOM 767 O O . MET A 1 93 ? -7.740 -8.439 -1.107 1.00 93.44 93 MET A O 1
ATOM 771 N N . MET A 1 94 ? -8.541 -10.441 -0.488 1.00 92.56 94 MET A N 1
ATOM 772 C CA . MET A 1 94 ? -9.160 -10.727 -1.784 1.00 92.56 94 MET A CA 1
ATOM 773 C C . MET A 1 94 ? -10.274 -9.722 -2.118 1.00 92.56 94 MET A C 1
ATOM 775 O O . MET A 1 94 ? -10.385 -9.244 -3.251 1.00 92.56 94 MET A O 1
ATOM 779 N N . ASN A 1 95 ? -11.087 -9.353 -1.124 1.00 92.38 95 ASN A N 1
ATOM 780 C CA . ASN A 1 95 ? -12.147 -8.369 -1.320 1.00 92.38 95 ASN A CA 1
ATOM 781 C C . ASN A 1 95 ? -11.603 -6.944 -1.479 1.00 92.38 95 ASN A C 1
ATOM 783 O O . ASN A 1 95 ? -12.227 -6.173 -2.195 1.00 92.38 95 ASN A O 1
ATOM 787 N N . LEU A 1 96 ? -10.458 -6.573 -0.904 1.00 92.44 96 LEU A N 1
ATOM 788 C CA . LEU A 1 96 ? -9.830 -5.269 -1.167 1.00 92.44 96 LEU A CA 1
ATOM 789 C C . LEU A 1 96 ? -9.404 -5.122 -2.632 1.00 92.44 96 LEU A C 1
ATOM 791 O O . LEU A 1 96 ? -9.543 -4.040 -3.211 1.00 92.44 96 LEU A O 1
ATOM 795 N N . ILE A 1 97 ? -8.938 -6.218 -3.237 1.00 91.62 97 ILE A N 1
ATOM 796 C CA . ILE A 1 97 ? -8.534 -6.253 -4.645 1.00 91.62 97 ILE A CA 1
ATOM 797 C C . ILE A 1 97 ? -9.757 -6.156 -5.560 1.00 91.62 97 ILE A C 1
ATOM 799 O O . ILE A 1 97 ? -9.748 -5.380 -6.510 1.00 91.62 97 ILE A O 1
ATOM 803 N N . GLN A 1 98 ? -10.819 -6.916 -5.280 1.00 90.25 98 GLN A N 1
ATOM 804 C CA . GLN A 1 98 ? -11.981 -6.981 -6.173 1.00 90.25 98 GLN A CA 1
ATOM 805 C C . GLN A 1 98 ? -13.040 -5.907 -5.889 1.00 90.25 98 GLN A C 1
ATOM 807 O O . GLN A 1 98 ? -13.587 -5.311 -6.810 1.00 90.25 98 GLN A O 1
ATOM 812 N N . ASN A 1 99 ? -13.397 -5.708 -4.620 1.00 90.69 99 ASN A N 1
ATOM 813 C CA . ASN A 1 99 ? -14.548 -4.920 -4.179 1.00 90.69 99 ASN A CA 1
ATOM 814 C C . ASN A 1 99 ? -14.326 -4.334 -2.766 1.00 90.69 99 ASN A C 1
ATOM 816 O O . ASN A 1 99 ? -14.938 -4.809 -1.797 1.00 90.69 99 ASN A O 1
ATOM 820 N N . PRO A 1 100 ? -13.521 -3.263 -2.614 1.00 89.38 100 PRO A N 1
ATOM 821 C CA . PRO A 1 100 ? -13.103 -2.752 -1.302 1.00 89.38 100 PRO A CA 1
ATOM 822 C C . PRO A 1 100 ? -14.278 -2.307 -0.421 1.00 89.38 100 PRO A C 1
ATOM 824 O O . PRO A 1 100 ? -14.226 -2.414 0.803 1.00 89.38 100 PRO A O 1
ATOM 827 N N . LYS A 1 101 ? -15.399 -1.896 -1.031 1.00 88.69 101 LYS A N 1
ATOM 828 C CA . LYS A 1 101 ? -16.631 -1.510 -0.320 1.00 88.69 101 LYS A CA 1
ATOM 829 C C . LYS A 1 101 ? -17.158 -2.604 0.618 1.00 88.69 101 LYS A C 1
ATOM 831 O O . LYS A 1 101 ? -17.771 -2.281 1.632 1.00 88.69 101 LYS A O 1
ATOM 836 N N . ARG A 1 102 ? -16.939 -3.887 0.298 1.00 89.69 102 ARG A N 1
ATOM 837 C CA . ARG A 1 102 ? -17.397 -5.008 1.136 1.00 89.69 102 ARG A CA 1
ATOM 838 C C . ARG A 1 102 ? -16.665 -5.057 2.472 1.00 89.69 102 ARG A C 1
ATOM 840 O O . ARG A 1 102 ? -17.314 -5.232 3.499 1.00 89.69 102 ARG A O 1
ATOM 847 N N . VAL A 1 103 ? -15.353 -4.834 2.456 1.00 89.50 103 VAL A N 1
ATOM 848 C CA . VAL A 1 103 ? -14.508 -4.843 3.659 1.00 89.50 103 VAL A CA 1
ATOM 849 C C . VAL A 1 103 ? -14.889 -3.687 4.581 1.00 89.50 103 VAL A C 1
ATOM 851 O O . VAL A 1 103 ? -15.164 -3.895 5.759 1.00 89.50 103 VAL A O 1
ATOM 854 N N . TYR A 1 104 ? -15.051 -2.481 4.036 1.00 88.94 104 TYR A N 1
ATOM 855 C CA . TYR A 1 104 ? -15.443 -1.323 4.847 1.00 88.94 104 TYR A CA 1
ATOM 856 C C . TYR A 1 104 ? -16.875 -1.405 5.387 1.00 88.94 104 TYR A C 1
ATOM 858 O O . TYR A 1 104 ? -17.152 -0.923 6.484 1.00 88.94 104 TYR A O 1
ATOM 866 N N . LYS A 1 105 ? -17.782 -2.087 4.678 1.00 89.19 105 LYS A N 1
ATOM 867 C CA . LYS A 1 105 ? -19.116 -2.402 5.204 1.00 89.19 105 LYS A CA 1
ATOM 868 C C . LYS A 1 105 ? -19.044 -3.381 6.385 1.00 89.19 105 LYS A C 1
ATOM 870 O O . LYS A 1 105 ? -19.772 -3.204 7.358 1.00 89.19 105 LYS A O 1
ATOM 875 N N . ALA A 1 106 ? -18.158 -4.377 6.328 1.00 87.94 106 ALA A N 1
ATOM 876 C CA . ALA A 1 106 ? -17.927 -5.299 7.440 1.00 87.94 106 ALA A CA 1
ATOM 877 C C . ALA A 1 106 ? -17.345 -4.579 8.672 1.00 87.94 106 ALA A C 1
ATOM 879 O O . ALA A 1 106 ? -17.852 -4.770 9.777 1.00 87.94 106 ALA A O 1
ATOM 880 N N . LEU A 1 107 ? -16.376 -3.674 8.478 1.00 86.62 107 LEU A N 1
ATOM 881 C CA . LEU A 1 107 ? -15.821 -2.831 9.549 1.00 86.62 107 LEU A CA 1
ATOM 882 C C . LEU A 1 107 ? -16.892 -1.947 10.208 1.00 86.62 107 LEU A C 1
ATOM 884 O O . LEU A 1 107 ? -16.935 -1.817 11.433 1.00 86.62 107 LEU A O 1
ATOM 888 N N . TYR A 1 108 ? -17.817 -1.399 9.417 1.00 87.25 108 TYR A N 1
ATOM 889 C CA . TYR A 1 108 ? -18.951 -0.640 9.944 1.00 87.25 108 TYR A CA 1
ATOM 890 C C . TYR A 1 108 ? -19.866 -1.498 10.842 1.00 87.25 108 TYR A C 1
ATOM 892 O O . TYR A 1 108 ? -20.281 -1.055 11.914 1.00 87.25 108 TYR A O 1
ATOM 900 N N . TYR A 1 109 ? -20.143 -2.752 10.468 1.00 88.12 109 TYR A N 1
ATOM 901 C CA . TYR A 1 109 ? -20.909 -3.672 11.321 1.00 88.12 109 TYR A CA 1
ATOM 902 C C . TYR A 1 109 ? -20.141 -4.101 12.577 1.00 88.12 109 TYR A C 1
ATOM 904 O O . TYR A 1 109 ? -20.715 -4.192 13.667 1.00 88.12 109 TYR A O 1
ATOM 912 N N . GLN A 1 110 ? -18.829 -4.308 12.468 1.00 86.81 110 GLN A N 1
ATOM 913 C CA . GLN A 1 110 ? -17.976 -4.568 13.625 1.00 86.81 110 GLN A CA 1
ATOM 914 C C . GLN A 1 110 ? -18.040 -3.415 14.631 1.00 86.81 110 GLN A C 1
ATOM 916 O O . GLN A 1 110 ? -18.118 -3.656 15.838 1.00 86.81 110 GLN A O 1
ATOM 921 N N . LYS A 1 111 ? -18.082 -2.168 14.152 1.00 86.94 111 LYS A N 1
ATOM 922 C CA . LYS A 1 111 ? -18.262 -1.010 15.025 1.00 86.94 111 LYS A CA 1
ATOM 923 C C . LYS A 1 111 ? -19.571 -1.084 15.814 1.00 86.94 111 LYS A C 1
ATOM 925 O O . LYS A 1 111 ? -19.557 -0.779 17.001 1.00 86.94 111 LYS A O 1
ATOM 930 N N . GLN A 1 112 ? -20.675 -1.525 15.214 1.00 87.44 112 GLN A N 1
ATOM 931 C CA . GLN A 1 112 ? -21.958 -1.640 15.924 1.00 87.44 112 GLN A CA 1
ATOM 932 C C . GLN A 1 112 ? -21.933 -2.708 17.027 1.00 87.44 112 GLN A C 1
ATOM 934 O O . GLN A 1 112 ? -22.511 -2.511 18.090 1.00 87.44 112 GLN A O 1
ATOM 939 N N . THR A 1 113 ? -21.237 -3.820 16.794 1.00 88.94 113 THR A N 1
ATOM 940 C CA . THR A 1 113 ? -21.192 -4.959 17.730 1.00 88.94 113 THR A CA 1
ATOM 941 C C . THR A 1 113 ? -20.124 -4.825 18.822 1.00 88.94 113 THR A C 1
ATOM 943 O O . THR A 1 113 ? -20.376 -5.173 19.971 1.00 88.94 113 THR A O 1
ATOM 946 N N . LYS A 1 114 ? -18.926 -4.324 18.484 1.00 85.00 114 LYS A N 1
ATOM 947 C CA . LYS A 1 114 ? -17.754 -4.263 19.382 1.00 85.00 114 LYS A CA 1
ATOM 948 C C . LYS A 1 114 ? -17.349 -2.839 19.781 1.00 85.00 114 LYS A C 1
ATOM 950 O O . LYS A 1 114 ? -16.366 -2.668 20.497 1.00 85.00 114 LYS A O 1
ATOM 955 N N . ASN A 1 115 ? -18.062 -1.823 19.293 1.00 85.88 115 ASN A N 1
ATOM 956 C CA . ASN A 1 115 ? -17.823 -0.398 19.540 1.00 85.88 115 ASN A CA 1
ATOM 957 C C . ASN A 1 115 ? -16.375 0.088 19.316 1.00 85.88 115 ASN A C 1
ATOM 959 O O . ASN A 1 115 ? -15.946 1.073 19.914 1.00 85.88 115 ASN A O 1
ATOM 963 N N . LYS A 1 116 ? -15.633 -0.524 18.393 1.00 83.00 116 LYS A N 1
ATOM 964 C CA . LYS A 1 116 ? -14.269 -0.114 18.019 1.00 83.00 116 LYS A CA 1
ATOM 965 C C . LYS A 1 116 ? -14.076 -0.121 16.511 1.00 83.00 116 LYS A C 1
ATOM 967 O O . LYS A 1 116 ? -14.786 -0.850 15.820 1.00 83.00 116 LYS A O 1
ATOM 972 N N . TRP A 1 117 ? -13.146 0.702 16.037 1.00 81.38 117 TRP A N 1
ATOM 973 C CA . TRP A 1 117 ? -12.833 0.829 14.612 1.00 81.38 117 TRP A CA 1
ATOM 974 C C . TRP A 1 117 ? -11.629 -0.015 14.215 1.00 81.38 117 TRP A C 1
ATOM 976 O O . TRP A 1 117 ? -11.643 -0.621 13.149 1.00 81.38 117 TRP A O 1
ATOM 986 N N . ALA A 1 118 ? -10.609 -0.089 15.071 1.00 79.31 118 ALA A N 1
ATOM 987 C CA . ALA A 1 118 ? -9.435 -0.900 14.794 1.00 79.31 118 ALA A CA 1
ATOM 988 C C . ALA A 1 118 ? -9.722 -2.411 14.853 1.00 79.31 118 ALA A C 1
ATOM 990 O O . ALA A 1 118 ? -10.463 -2.899 15.718 1.00 79.31 118 ALA A O 1
ATOM 991 N N . ARG A 1 119 ? -9.067 -3.151 13.953 1.00 77.44 119 ARG A N 1
ATOM 992 C CA . ARG A 1 119 ? -9.016 -4.612 13.976 1.00 77.44 119 ARG A CA 1
ATOM 993 C C . ARG A 1 119 ? -8.257 -5.106 15.218 1.00 77.44 119 ARG A C 1
ATOM 995 O O . ARG A 1 119 ? -7.301 -4.477 15.677 1.00 77.44 119 ARG A O 1
ATOM 1002 N N . ASP A 1 120 ? -8.713 -6.223 15.783 1.00 73.31 120 ASP A N 1
ATOM 1003 C CA . ASP A 1 120 ? -8.107 -6.824 16.979 1.00 73.31 120 ASP A CA 1
ATOM 1004 C C . ASP A 1 120 ? -6.932 -7.742 16.666 1.00 73.31 120 ASP A C 1
ATOM 1006 O O . ASP A 1 120 ? -6.038 -7.899 17.506 1.00 73.31 120 ASP A O 1
ATOM 1010 N N . ASP A 1 121 ? -6.968 -8.367 15.491 1.00 79.31 121 ASP A N 1
ATOM 1011 C CA . ASP A 1 121 ? -6.041 -9.394 15.068 1.00 79.31 121 ASP A CA 1
ATOM 1012 C C . ASP A 1 121 ? -5.004 -8.840 14.071 1.00 79.31 121 ASP A C 1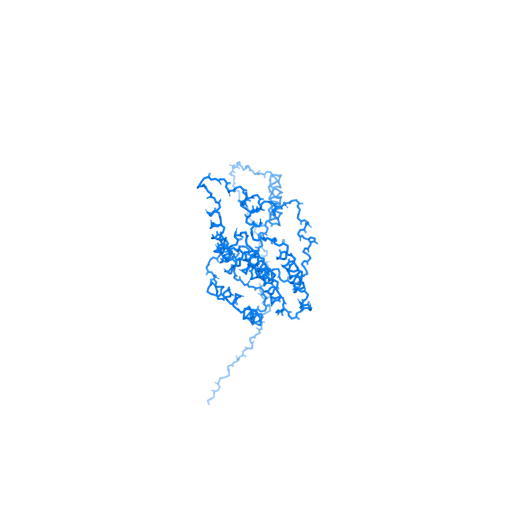
ATOM 1014 O O . ASP A 1 121 ? -5.326 -8.086 13.148 1.00 79.31 121 ASP A O 1
ATOM 1018 N N . PRO A 1 122 ? -3.724 -9.196 14.247 1.00 83.12 122 PRO A N 1
ATOM 1019 C CA . PRO A 1 122 ? -2.643 -8.763 13.370 1.00 83.12 122 PRO A CA 1
ATOM 1020 C C . PRO A 1 122 ? -2.486 -9.625 12.106 1.00 83.12 122 PRO A C 1
ATOM 1022 O O . PRO A 1 122 ? -1.516 -9.454 11.368 1.00 83.12 122 PRO A O 1
ATOM 1025 N N . SER A 1 123 ? -3.410 -10.554 11.849 1.00 88.25 123 SER A N 1
ATOM 1026 C CA . SER A 1 123 ? -3.310 -11.582 10.805 1.00 88.25 123 SER A CA 1
ATOM 1027 C C . SER A 1 123 ? -3.084 -10.983 9.413 1.00 88.25 123 SER A C 1
ATOM 1029 O O . SER A 1 123 ? -2.206 -11.440 8.684 1.00 88.25 123 SER A O 1
ATOM 1031 N N . PHE A 1 124 ? -3.803 -9.906 9.075 1.00 89.38 124 PHE A N 1
ATOM 1032 C CA . PHE A 1 124 ? -3.648 -9.187 7.803 1.00 89.38 124 PHE A CA 1
ATOM 1033 C C . PHE A 1 124 ? -2.215 -8.680 7.588 1.00 89.38 124 PHE A C 1
ATOM 1035 O O . PHE A 1 124 ? -1.621 -8.880 6.531 1.00 89.38 124 PHE A O 1
ATOM 1042 N N . VAL A 1 125 ? -1.636 -8.052 8.614 1.00 89.31 125 VAL A N 1
ATOM 1043 C CA . VAL A 1 125 ? -0.289 -7.463 8.563 1.00 89.31 125 VAL A CA 1
ATOM 1044 C C . VAL A 1 125 ? 0.775 -8.550 8.490 1.00 89.31 125 VAL A C 1
ATOM 1046 O O . VAL A 1 125 ? 1.771 -8.376 7.794 1.00 89.31 125 VAL A O 1
ATOM 1049 N N . LEU A 1 126 ? 0.556 -9.684 9.160 1.00 89.75 126 LEU A N 1
ATOM 1050 C CA . LEU A 1 126 ? 1.448 -10.839 9.080 1.00 89.75 126 LEU A CA 1
ATOM 1051 C C . LEU A 1 126 ? 1.459 -11.451 7.676 1.00 89.75 126 LEU A C 1
ATOM 1053 O O . LEU A 1 126 ? 2.538 -11.709 7.146 1.00 89.75 126 LEU A O 1
ATOM 1057 N N . ILE A 1 127 ? 0.288 -11.641 7.054 1.00 92.00 127 ILE A N 1
ATOM 1058 C CA . ILE A 1 127 ? 0.210 -12.156 5.679 1.00 92.00 127 ILE A CA 1
ATOM 1059 C C . ILE A 1 127 ? 0.845 -11.154 4.708 1.00 92.00 127 ILE A C 1
ATOM 1061 O O . ILE A 1 127 ? 1.662 -11.545 3.877 1.00 92.00 127 ILE A O 1
ATOM 1065 N N . LEU A 1 128 ? 0.522 -9.862 4.829 1.00 92.00 128 LEU A N 1
ATOM 1066 C CA . LEU A 1 128 ? 1.126 -8.820 4.002 1.00 92.00 128 LEU A CA 1
ATOM 1067 C C . LEU A 1 128 ? 2.654 -8.805 4.167 1.00 92.00 128 LEU A C 1
ATOM 1069 O O . LEU A 1 128 ? 3.372 -8.860 3.175 1.00 92.00 128 LEU A O 1
ATOM 1073 N N . GLY A 1 129 ? 3.159 -8.813 5.401 1.00 90.38 129 GLY A N 1
ATOM 1074 C CA . GLY A 1 129 ? 4.593 -8.864 5.692 1.00 90.38 129 GLY A CA 1
ATOM 1075 C C . GLY A 1 129 ? 5.274 -10.091 5.087 1.00 90.38 129 GLY A C 1
ATOM 1076 O O . GLY A 1 129 ? 6.319 -9.959 4.456 1.00 90.38 129 GLY A O 1
ATOM 1077 N N . PHE A 1 130 ? 4.648 -11.264 5.191 1.00 91.25 130 PHE A N 1
ATOM 1078 C CA . PHE A 1 130 ? 5.132 -12.493 4.563 1.00 91.25 130 PHE A CA 1
ATOM 1079 C C . PHE A 1 130 ? 5.212 -12.379 3.032 1.00 91.25 130 PHE A C 1
ATOM 1081 O O . PHE A 1 130 ? 6.221 -12.757 2.433 1.00 91.25 130 PHE A O 1
ATOM 1088 N N . LEU A 1 131 ? 4.193 -11.801 2.391 1.00 93.38 131 LEU A N 1
ATOM 1089 C CA . LEU A 1 131 ? 4.183 -11.554 0.947 1.00 93.38 131 LEU A CA 1
ATOM 1090 C C . LEU A 1 131 ? 5.268 -10.559 0.510 1.00 93.38 131 LEU A C 1
ATOM 1092 O O . LEU A 1 131 ? 5.917 -10.769 -0.522 1.00 93.38 131 LEU A O 1
ATOM 1096 N N . LEU A 1 132 ? 5.505 -9.506 1.300 1.00 92.38 132 LEU A N 1
ATOM 1097 C CA . LEU A 1 132 ? 6.617 -8.582 1.074 1.00 92.38 132 LEU A CA 1
ATOM 1098 C C . LEU A 1 132 ? 7.963 -9.300 1.192 1.00 92.38 132 LEU A C 1
ATOM 1100 O O . LEU A 1 132 ? 8.809 -9.111 0.323 1.00 92.38 132 LEU A O 1
ATOM 1104 N N . SER A 1 133 ? 8.157 -10.141 2.212 1.00 90.44 133 SER A N 1
ATOM 1105 C CA . SER A 1 133 ? 9.395 -10.910 2.382 1.00 90.44 133 SER A CA 1
ATOM 1106 C C . SER A 1 133 ? 9.653 -11.835 1.195 1.00 90.44 133 SER A C 1
ATOM 1108 O O . SER A 1 133 ? 10.760 -11.844 0.664 1.00 90.44 133 SER A O 1
ATOM 1110 N N . ILE A 1 134 ? 8.631 -12.559 0.727 1.00 91.62 134 ILE A N 1
ATOM 1111 C CA . ILE A 1 134 ? 8.743 -13.395 -0.475 1.00 91.62 134 ILE A CA 1
ATOM 1112 C C . ILE A 1 134 ? 9.143 -12.546 -1.684 1.00 91.62 134 ILE A C 1
ATOM 1114 O O . ILE A 1 134 ? 10.071 -12.897 -2.408 1.00 91.62 134 ILE A O 1
ATOM 1118 N N . SER A 1 135 ? 8.468 -11.414 -1.890 1.00 90.44 135 SER A N 1
ATOM 1119 C CA . SER A 1 135 ? 8.749 -10.533 -3.027 1.00 90.44 135 SER A CA 1
ATOM 1120 C C . SER A 1 135 ? 10.175 -9.988 -2.960 1.00 90.44 135 SER A C 1
ATOM 1122 O O . SER A 1 135 ? 10.883 -10.032 -3.959 1.00 90.44 135 SER A O 1
ATOM 1124 N N . ALA A 1 136 ? 10.631 -9.554 -1.785 1.00 88.00 136 ALA A N 1
ATOM 1125 C CA . ALA A 1 136 ? 11.996 -9.084 -1.571 1.00 88.00 136 ALA A CA 1
ATOM 1126 C C . ALA A 1 136 ? 13.036 -10.159 -1.924 1.00 88.00 136 ALA A C 1
ATOM 1128 O O . ALA A 1 136 ? 14.020 -9.851 -2.590 1.00 88.00 136 ALA A O 1
ATOM 1129 N N . VAL A 1 137 ? 12.788 -11.424 -1.560 1.00 87.38 137 VAL A N 1
ATOM 1130 C CA . VAL A 1 137 ? 13.647 -12.549 -1.961 1.00 87.38 137 VAL A CA 1
ATOM 1131 C C . VAL A 1 137 ? 13.650 -12.722 -3.481 1.00 87.38 137 VAL A C 1
ATOM 1133 O O . VAL A 1 137 ? 14.720 -12.831 -4.065 1.00 87.38 137 VAL A O 1
ATOM 1136 N N . PHE A 1 138 ? 12.492 -12.701 -4.150 1.00 86.38 138 PHE A N 1
ATOM 1137 C CA . PHE A 1 138 ? 12.425 -12.832 -5.613 1.00 86.38 138 PHE A CA 1
ATOM 1138 C C . PHE A 1 138 ? 13.135 -11.692 -6.354 1.00 86.38 138 PHE A C 1
ATOM 1140 O O . PHE A 1 138 ? 13.889 -11.950 -7.293 1.00 86.38 138 PHE A O 1
ATOM 1147 N N . TRP A 1 139 ? 12.923 -10.447 -5.928 1.00 84.62 139 TRP A N 1
ATOM 1148 C CA . TRP A 1 139 ? 13.616 -9.283 -6.479 1.00 84.62 139 TRP A CA 1
ATOM 1149 C C . TRP A 1 139 ? 15.125 -9.358 -6.212 1.00 84.62 139 TRP A C 1
ATOM 1151 O O . TRP A 1 139 ? 15.912 -9.150 -7.131 1.00 84.62 139 TRP A O 1
ATOM 1161 N N . GLY A 1 140 ? 15.538 -9.758 -5.006 1.00 82.19 140 GLY A N 1
ATOM 1162 C CA . GLY A 1 140 ? 16.945 -9.995 -4.680 1.00 82.19 140 GLY A CA 1
ATOM 1163 C C . GLY A 1 140 ? 17.579 -11.082 -5.551 1.00 82.19 140 GLY A C 1
ATOM 1164 O O . GLY A 1 140 ? 18.658 -10.877 -6.095 1.00 82.19 140 GLY A O 1
ATOM 1165 N N . LEU A 1 141 ? 16.888 -12.208 -5.757 1.00 83.00 141 LEU A N 1
ATOM 1166 C CA . LEU A 1 141 ? 17.369 -13.316 -6.588 1.00 83.00 141 LEU A CA 1
ATOM 1167 C C . LEU A 1 141 ? 17.469 -12.956 -8.077 1.00 83.00 141 LEU A C 1
ATOM 1169 O O . LEU A 1 141 ? 18.388 -13.421 -8.742 1.00 83.00 141 LEU A O 1
ATOM 1173 N N . MET A 1 142 ? 16.548 -12.148 -8.613 1.00 79.06 142 MET A N 1
ATOM 1174 C CA . MET A 1 142 ? 16.574 -11.764 -10.032 1.00 79.06 142 MET A CA 1
ATOM 1175 C C . MET A 1 142 ? 17.688 -10.778 -10.379 1.00 79.06 142 MET A C 1
ATOM 1177 O O . MET A 1 142 ? 18.192 -10.806 -11.501 1.00 79.06 142 MET A O 1
ATOM 1181 N N . TYR A 1 143 ? 18.052 -9.900 -9.444 1.00 73.06 143 TYR A N 1
ATOM 1182 C CA . TYR A 1 143 ? 19.042 -8.849 -9.682 1.00 73.06 143 TYR A CA 1
ATOM 1183 C C . TYR A 1 143 ? 20.419 -9.162 -9.086 1.00 73.06 143 TYR A C 1
ATOM 1185 O O . TYR A 1 143 ? 21.397 -8.518 -9.459 1.00 73.06 143 TYR A O 1
ATOM 1193 N N . THR A 1 144 ? 20.544 -10.196 -8.247 1.00 66.00 144 THR A N 1
ATOM 1194 C CA . THR A 1 144 ? 21.852 -10.733 -7.866 1.00 66.00 144 THR A CA 1
ATOM 1195 C C . THR A 1 144 ? 22.387 -11.673 -8.949 1.00 66.00 144 THR A C 1
ATOM 1197 O O . THR A 1 144 ? 21.996 -12.832 -9.075 1.00 66.00 144 THR A O 1
ATOM 1200 N N . THR A 1 145 ? 23.341 -11.204 -9.751 1.00 54.06 145 THR A N 1
ATOM 1201 C CA . THR A 1 145 ? 24.115 -12.065 -10.665 1.00 54.06 145 THR A CA 1
ATOM 1202 C C . THR A 1 145 ? 25.259 -12.796 -9.947 1.00 54.06 145 THR A C 1
ATOM 1204 O O . THR A 1 145 ? 26.295 -13.077 -10.548 1.00 54.06 145 THR A O 1
ATOM 1207 N N . GLY A 1 146 ? 25.108 -13.110 -8.657 1.00 50.97 146 GLY A N 1
ATOM 1208 C CA . GLY A 1 146 ? 26.097 -13.872 -7.904 1.00 50.97 146 GLY A CA 1
ATOM 1209 C C . GLY A 1 146 ? 25.586 -14.278 -6.527 1.00 50.97 146 GLY A C 1
ATOM 1210 O O . GLY A 1 146 ? 25.357 -13.434 -5.671 1.00 50.97 146 GLY A O 1
ATOM 1211 N N . ILE A 1 147 ? 25.501 -15.586 -6.278 1.00 53.38 147 ILE A N 1
ATOM 1212 C CA . ILE A 1 147 ? 25.035 -16.199 -5.016 1.00 53.38 147 ILE A CA 1
ATOM 1213 C C . ILE A 1 147 ? 25.846 -15.739 -3.770 1.00 53.38 147 ILE A C 1
ATOM 1215 O O . ILE A 1 147 ? 25.458 -16.026 -2.645 1.00 53.38 147 ILE A O 1
ATOM 1219 N N . PHE A 1 148 ? 26.919 -14.954 -3.930 1.00 52.53 148 PHE A N 1
ATOM 1220 C CA . PHE A 1 148 ? 27.721 -14.393 -2.834 1.00 52.53 148 PHE A CA 1
ATOM 1221 C C . PHE A 1 148 ? 28.126 -12.917 -3.041 1.00 52.53 148 PHE A C 1
ATOM 1223 O O . PHE A 1 148 ? 29.228 -12.516 -2.675 1.00 52.53 148 PHE A O 1
ATOM 1230 N N . GLY A 1 149 ? 27.257 -12.097 -3.637 1.00 45.81 149 GLY A N 1
ATOM 1231 C CA . GLY A 1 149 ? 27.492 -10.661 -3.839 1.00 45.81 149 GLY A CA 1
ATOM 1232 C C . GLY A 1 149 ? 26.694 -9.768 -2.887 1.00 45.81 149 GLY A C 1
ATOM 1233 O O . GLY A 1 149 ? 25.703 -9.186 -3.296 1.00 45.81 149 GLY A O 1
ATOM 1234 N N . SER A 1 150 ? 27.130 -9.662 -1.628 1.00 53.88 150 SER A N 1
ATOM 1235 C CA . SER A 1 150 ? 27.039 -8.432 -0.812 1.00 53.88 150 SER A CA 1
ATOM 1236 C C . SER A 1 150 ? 25.733 -7.601 -0.835 1.00 53.88 150 SER A C 1
ATOM 1238 O O . SER A 1 150 ? 25.774 -6.442 -1.232 1.00 53.88 150 SER A O 1
ATOM 1240 N N . THR A 1 151 ? 24.602 -8.108 -0.329 1.00 55.06 151 THR A N 1
ATOM 1241 C CA . THR A 1 151 ? 23.393 -7.269 -0.103 1.00 55.06 151 THR A CA 1
ATOM 1242 C C . THR A 1 151 ? 22.718 -7.477 1.258 1.00 55.06 151 THR A C 1
ATOM 1244 O O . THR A 1 151 ? 21.525 -7.228 1.407 1.00 55.06 151 THR A O 1
ATOM 1247 N N . GLU A 1 152 ? 23.452 -7.903 2.290 1.00 52.44 152 GLU A N 1
ATOM 1248 C CA . GLU A 1 152 ? 22.923 -7.856 3.670 1.00 52.44 152 GLU A CA 1
ATOM 1249 C C . GLU A 1 152 ? 23.090 -6.473 4.332 1.00 52.44 152 GLU A C 1
ATOM 1251 O O . GLU A 1 152 ? 22.498 -6.205 5.378 1.00 52.44 152 GLU A O 1
ATOM 1256 N N . ALA A 1 153 ? 23.861 -5.563 3.728 1.00 51.31 153 ALA A N 1
ATOM 1257 C CA . ALA A 1 153 ? 24.191 -4.270 4.329 1.00 51.31 153 ALA A CA 1
ATOM 1258 C C . ALA A 1 153 ? 23.104 -3.193 4.135 1.00 51.31 153 ALA A C 1
ATOM 1260 O O . ALA A 1 153 ? 22.893 -2.379 5.037 1.00 51.31 153 ALA A O 1
ATOM 1261 N N . ASP A 1 154 ? 22.363 -3.214 3.025 1.00 55.47 154 ASP A N 1
ATOM 1262 C CA . ASP A 1 154 ? 21.456 -2.107 2.682 1.00 55.47 154 ASP A CA 1
ATOM 1263 C C . ASP A 1 154 ? 20.100 -2.201 3.388 1.00 55.47 154 ASP A C 1
ATOM 1265 O O . ASP A 1 154 ? 19.551 -1.185 3.815 1.00 55.47 154 ASP A O 1
ATOM 1269 N N . PHE A 1 155 ? 19.608 -3.417 3.650 1.00 49.50 155 PHE A N 1
ATOM 1270 C CA . PHE A 1 155 ? 18.378 -3.612 4.428 1.00 49.50 155 PHE A CA 1
ATOM 1271 C C . PHE A 1 155 ? 18.542 -3.154 5.889 1.00 49.50 155 PHE A C 1
ATOM 1273 O O . PHE A 1 155 ? 17.605 -2.643 6.503 1.00 49.50 155 PHE A O 1
ATOM 1280 N N . ILE A 1 156 ? 19.755 -3.274 6.445 1.00 52.44 156 ILE A N 1
ATOM 1281 C CA . ILE A 1 156 ? 20.087 -2.797 7.795 1.00 52.44 156 ILE A CA 1
ATOM 1282 C C . ILE A 1 156 ? 20.338 -1.279 7.799 1.00 52.44 156 ILE A C 1
ATOM 1284 O O . ILE A 1 156 ? 20.006 -0.614 8.782 1.00 52.44 156 ILE A O 1
ATOM 1288 N N . HIS A 1 157 ? 20.888 -0.712 6.720 1.00 49.22 157 HIS A N 1
ATOM 1289 C CA . HIS A 1 157 ? 21.143 0.725 6.614 1.00 49.22 157 HIS A CA 1
ATOM 1290 C C . HIS A 1 157 ? 19.847 1.540 6.453 1.00 49.22 157 HIS A C 1
ATOM 1292 O O . HIS A 1 157 ? 19.673 2.551 7.139 1.00 49.22 157 HIS A O 1
ATOM 1298 N N . ASP A 1 158 ? 18.894 1.069 5.644 1.00 54.81 158 ASP A N 1
ATOM 1299 C CA . ASP A 1 158 ? 17.602 1.744 5.451 1.00 54.81 158 ASP A CA 1
ATOM 1300 C C . ASP A 1 158 ? 16.703 1.631 6.702 1.00 54.81 158 ASP A C 1
ATOM 1302 O O . ASP A 1 158 ? 16.100 2.608 7.156 1.00 54.81 158 ASP A O 1
ATOM 1306 N N . ALA A 1 159 ? 16.741 0.480 7.388 1.00 51.50 159 ALA A N 1
ATOM 1307 C CA . ALA A 1 159 ? 16.072 0.296 8.679 1.00 51.50 159 ALA A CA 1
ATOM 1308 C C . ALA A 1 159 ? 16.669 1.165 9.810 1.00 51.50 159 ALA A C 1
ATOM 1310 O O . ALA A 1 159 ? 15.956 1.542 10.744 1.00 51.50 159 ALA A O 1
ATOM 1311 N N . ARG A 1 160 ? 17.966 1.502 9.744 1.00 49.59 160 ARG A N 1
ATOM 1312 C CA . ARG A 1 160 ? 18.662 2.333 10.745 1.00 49.59 160 ARG A CA 1
ATOM 1313 C C . ARG A 1 160 ? 18.514 3.833 10.488 1.00 49.59 160 ARG A C 1
ATOM 1315 O O . ARG A 1 160 ? 18.454 4.597 11.445 1.00 49.59 160 ARG A O 1
ATOM 1322 N N . SER A 1 161 ? 18.385 4.230 9.223 1.00 48.81 161 SER A N 1
ATOM 1323 C CA . SER A 1 161 ? 18.027 5.587 8.782 1.00 48.81 161 SER A CA 1
ATOM 1324 C C . SER A 1 161 ? 16.645 6.020 9.301 1.00 48.81 161 SER A C 1
ATOM 1326 O O . SER A 1 161 ? 16.460 7.161 9.725 1.00 48.81 161 SER A O 1
ATOM 1328 N N . MET A 1 162 ? 15.691 5.084 9.383 1.00 49.88 162 MET A N 1
ATOM 1329 C CA . MET A 1 162 ? 14.342 5.358 9.895 1.00 49.88 162 MET A CA 1
ATOM 1330 C C . MET A 1 162 ? 14.246 5.406 11.436 1.00 49.88 162 MET A C 1
ATOM 1332 O O . MET A 1 162 ? 13.209 5.791 11.980 1.00 49.88 162 MET A O 1
ATOM 1336 N N . TYR A 1 163 ? 15.316 5.060 12.161 1.00 50.75 163 TYR A N 1
ATOM 1337 C CA . TYR A 1 163 ? 15.372 5.090 13.625 1.00 50.75 163 TYR A CA 1
ATOM 1338 C C . TYR A 1 163 ? 16.552 5.947 14.098 1.00 50.75 163 TYR A C 1
ATOM 1340 O O . TYR A 1 163 ? 17.561 5.429 14.574 1.00 50.75 163 TYR A O 1
ATOM 1348 N N . ASP A 1 164 ? 16.426 7.272 13.983 1.00 50.03 164 ASP A N 1
ATOM 1349 C CA . ASP A 1 164 ? 17.320 8.209 14.670 1.00 50.03 164 ASP A CA 1
ATOM 1350 C C . ASP A 1 164 ? 16.841 8.409 16.127 1.00 50.03 164 ASP A C 1
ATOM 1352 O O . ASP A 1 164 ? 15.821 9.070 16.366 1.00 50.03 164 ASP A O 1
ATOM 1356 N N . PRO A 1 165 ? 17.549 7.857 17.132 1.00 53.44 165 PRO A N 1
ATOM 1357 C CA . PRO A 1 165 ? 17.146 7.937 18.534 1.00 53.44 165 PRO A CA 1
ATOM 1358 C C . PRO A 1 165 ? 17.270 9.351 19.128 1.00 53.44 165 PRO A C 1
ATOM 1360 O O . PRO A 1 165 ? 16.788 9.577 20.241 1.00 53.44 165 PRO A O 1
ATOM 1363 N N . ASN A 1 166 ? 17.890 10.298 18.412 1.00 51.59 166 ASN A N 1
ATOM 1364 C CA . ASN A 1 166 ? 18.034 11.690 18.841 1.00 51.59 166 ASN A CA 1
ATOM 1365 C C . ASN A 1 166 ? 16.970 12.625 18.247 1.00 51.59 166 ASN A C 1
ATOM 1367 O O . ASN A 1 166 ? 16.870 13.777 18.672 1.00 51.59 166 ASN A O 1
ATOM 1371 N N . ASN A 1 167 ? 16.132 12.132 17.328 1.00 51.72 167 ASN A N 1
ATOM 1372 C CA . ASN A 1 167 ? 15.082 12.908 16.672 1.00 51.72 167 ASN A CA 1
ATOM 1373 C C . ASN A 1 167 ? 13.670 12.465 17.100 1.00 51.72 167 ASN A C 1
ATOM 1375 O O . ASN A 1 167 ? 12.731 12.419 16.303 1.00 51.72 167 ASN A O 1
ATOM 1379 N N . SER A 1 168 ? 13.488 12.184 18.397 1.00 50.59 168 SER A N 1
ATOM 1380 C CA . SER A 1 168 ? 12.190 11.831 19.011 1.00 50.59 168 SER A CA 1
ATOM 1381 C C . SER A 1 168 ? 11.104 12.908 18.855 1.00 50.59 168 SER A C 1
ATOM 1383 O O . SER A 1 168 ? 9.951 12.708 19.243 1.00 50.59 168 SER A O 1
ATOM 1385 N N . ASN A 1 169 ? 11.476 14.062 18.301 1.00 47.81 169 ASN A N 1
ATOM 1386 C CA . ASN A 1 169 ? 10.633 15.236 18.172 1.00 47.81 169 ASN A CA 1
ATOM 1387 C C . ASN A 1 169 ? 10.142 15.457 16.734 1.00 47.81 169 ASN A C 1
ATOM 1389 O O . ASN A 1 169 ? 9.270 16.292 16.540 1.00 47.81 169 ASN A O 1
ATOM 1393 N N . PHE A 1 170 ? 10.656 14.743 15.722 1.00 48.75 170 PHE A N 1
ATOM 1394 C CA . PHE A 1 170 ? 10.153 14.888 14.350 1.00 48.75 170 PHE A CA 1
ATOM 1395 C C . PHE A 1 170 ? 8.795 14.197 14.205 1.00 48.75 170 PHE A C 1
ATOM 1397 O O . PHE A 1 170 ? 7.799 14.835 13.880 1.00 48.75 170 PHE A O 1
ATOM 1404 N N . LEU A 1 171 ? 8.712 12.919 14.577 1.00 45.44 171 LEU A N 1
ATOM 1405 C CA . LEU A 1 171 ? 7.466 12.146 14.514 1.00 45.44 171 LEU A CA 1
ATOM 1406 C C . LEU A 1 171 ? 6.350 12.724 15.400 1.00 45.44 171 LEU A C 1
ATOM 1408 O O . LEU A 1 171 ? 5.201 12.760 14.975 1.00 45.44 171 LEU A O 1
ATOM 1412 N N . SER A 1 172 ? 6.673 13.241 16.588 1.00 44.34 172 SER A N 1
ATOM 1413 C CA . SER A 1 172 ? 5.682 13.827 17.507 1.00 44.34 172 SER A CA 1
ATOM 1414 C C . SER A 1 172 ? 5.244 15.250 17.140 1.00 44.34 172 SER A C 1
ATOM 1416 O O . SER A 1 172 ? 4.198 15.697 17.600 1.00 44.34 172 SER A O 1
ATOM 1418 N N . LYS A 1 173 ? 6.010 15.961 16.300 1.00 41.84 173 LYS A N 1
ATOM 1419 C CA . LYS A 1 173 ? 5.688 17.324 15.849 1.00 41.84 173 LYS A CA 1
ATOM 1420 C C . LYS A 1 173 ? 4.821 17.351 14.587 1.00 41.84 173 LYS A C 1
ATOM 1422 O O . LYS A 1 173 ? 4.100 18.323 14.392 1.00 41.84 173 LYS A O 1
ATOM 1427 N N . TYR A 1 174 ? 4.863 16.295 13.768 1.00 41.81 174 TYR A N 1
ATOM 1428 C CA . TYR A 1 174 ? 4.000 16.144 12.585 1.00 41.81 174 TYR A CA 1
ATOM 1429 C C . TYR A 1 174 ? 2.759 15.283 12.840 1.00 41.81 174 TYR A C 1
ATOM 1431 O O . TYR A 1 174 ? 1.722 15.528 12.229 1.00 41.81 174 TYR A O 1
ATOM 1439 N N . PHE A 1 175 ? 2.823 14.317 13.762 1.00 43.78 175 PHE A N 1
ATOM 1440 C CA . PHE A 1 175 ? 1.646 13.572 14.199 1.00 43.78 175 PHE A CA 1
ATOM 1441 C C . PHE A 1 175 ? 1.072 14.189 15.473 1.00 43.78 175 PHE A C 1
ATOM 1443 O O . PHE A 1 175 ? 1.267 13.688 16.582 1.00 43.78 175 PHE A O 1
ATOM 1450 N N . VAL A 1 176 ? 0.320 15.277 15.304 1.00 44.06 176 VAL A N 1
ATOM 1451 C CA . VAL A 1 176 ? -0.707 15.654 16.279 1.00 44.06 176 VAL A CA 1
ATOM 1452 C C . VAL A 1 176 ? -1.778 14.569 16.193 1.00 44.06 176 VAL A C 1
ATOM 1454 O O . VAL A 1 176 ? -2.680 14.624 15.361 1.00 44.06 176 VAL A O 1
ATOM 1457 N N . PHE A 1 177 ? -1.624 13.512 16.989 1.00 44.53 177 PHE A N 1
ATOM 1458 C CA . PHE A 1 177 ? -2.702 12.561 17.209 1.00 44.53 177 PHE A CA 1
ATOM 1459 C C . PHE A 1 177 ? -3.754 13.277 18.041 1.00 44.53 177 PHE A C 1
ATOM 1461 O O . PHE A 1 177 ? -3.700 13.260 19.271 1.00 44.53 177 PHE A O 1
ATOM 1468 N N . ASP A 1 178 ? -4.701 13.924 17.367 1.00 42.78 178 ASP A N 1
ATOM 1469 C CA . ASP A 1 178 ? -5.965 14.225 18.010 1.00 42.78 178 ASP A CA 1
ATOM 1470 C C . ASP A 1 178 ? -6.502 12.908 18.567 1.00 42.78 178 ASP A C 1
ATOM 1472 O O . ASP A 1 178 ? -6.647 11.908 17.858 1.00 42.78 178 ASP A O 1
ATOM 1476 N N . SER A 1 179 ? -6.803 12.915 19.859 1.00 52.44 179 SER A N 1
ATOM 1477 C CA . SER A 1 179 ? -7.349 11.808 20.650 1.00 52.44 179 SER A CA 1
ATOM 1478 C C . SER A 1 179 ? -8.695 11.264 20.133 1.00 52.44 179 SER A C 1
ATOM 1480 O O . SER A 1 179 ? -9.285 10.384 20.756 1.00 52.44 179 SER A O 1
ATOM 1482 N N . ILE A 1 180 ? -9.168 11.763 18.989 1.00 61.31 180 ILE A N 1
ATOM 1483 C CA . ILE A 1 180 ? -10.376 11.363 18.268 1.00 61.31 180 ILE A CA 1
ATOM 1484 C C . ILE A 1 180 ? -10.124 10.114 17.402 1.00 61.31 180 ILE A C 1
ATOM 1486 O O . ILE A 1 180 ? -11.023 9.287 17.253 1.00 61.31 180 ILE A O 1
ATOM 1490 N N . LEU A 1 181 ? -8.923 9.956 16.829 1.00 69.62 181 LEU A N 1
ATOM 1491 C CA . LEU A 1 181 ? -8.613 8.885 15.873 1.00 69.62 181 LEU A CA 1
ATOM 1492 C C . LEU A 1 181 ? -7.676 7.830 16.473 1.00 69.62 181 LEU A C 1
ATOM 1494 O O . LEU A 1 181 ? -6.548 8.112 16.871 1.00 69.62 181 LEU A O 1
ATOM 1498 N N . GLU A 1 182 ? -8.138 6.578 16.495 1.00 80.00 182 GLU A N 1
ATOM 1499 C CA . GLU A 1 182 ? -7.334 5.431 16.920 1.00 80.00 182 GLU A CA 1
ATOM 1500 C C . GLU A 1 182 ? -6.166 5.213 15.939 1.00 80.00 182 GLU A C 1
ATOM 1502 O O . GLU A 1 182 ? -6.382 4.870 14.778 1.00 80.00 182 GLU A O 1
ATOM 1507 N N . TRP A 1 183 ? -4.915 5.346 16.398 1.00 81.31 183 TRP A N 1
ATOM 1508 C CA . TRP A 1 183 ? -3.721 5.094 15.568 1.00 81.31 183 TRP A CA 1
ATOM 1509 C C . TRP A 1 183 ? -3.756 3.725 14.877 1.00 81.31 183 TRP A C 1
ATOM 1511 O O . TRP A 1 183 ? -3.401 3.601 13.706 1.00 81.31 183 TRP A O 1
ATOM 1521 N N . SER A 1 184 ? -4.229 2.700 15.590 1.00 82.25 184 SER A N 1
ATOM 1522 C CA . SER A 1 184 ? -4.362 1.340 15.068 1.00 82.25 184 SER A CA 1
ATOM 1523 C C . SER A 1 184 ? -5.310 1.250 13.874 1.00 82.25 184 SER A C 1
ATOM 1525 O O . SER A 1 184 ? -5.103 0.401 13.016 1.00 82.25 184 SER A O 1
ATOM 1527 N N . TYR A 1 185 ? -6.308 2.133 13.785 1.00 86.12 185 TYR A N 1
ATOM 1528 C CA . TYR A 1 185 ? -7.197 2.215 12.629 1.00 86.12 185 TYR A CA 1
ATOM 1529 C C . TYR A 1 185 ? -6.503 2.859 11.425 1.00 86.12 185 TYR A C 1
ATOM 1531 O O . TYR A 1 185 ? -6.565 2.328 10.319 1.00 86.12 185 TYR A O 1
ATOM 1539 N N . CYS A 1 186 ? -5.781 3.964 11.637 1.00 88.00 186 CYS A N 1
ATOM 1540 C CA . CYS A 1 186 ? -5.014 4.619 10.573 1.00 88.00 186 CYS A CA 1
ATOM 1541 C C . CYS A 1 186 ? -3.947 3.682 9.987 1.00 88.00 186 CYS A C 1
ATOM 1543 O O . CYS A 1 186 ? -3.768 3.620 8.771 1.00 88.00 186 CYS A O 1
ATOM 1545 N N . PHE A 1 187 ? -3.265 2.931 10.853 1.00 88.00 187 PHE A N 1
ATOM 1546 C CA . PHE A 1 187 ? -2.295 1.921 10.446 1.00 88.00 187 PHE A CA 1
ATOM 1547 C C . PHE A 1 187 ? -2.948 0.780 9.650 1.00 88.00 187 PHE A C 1
ATOM 1549 O O . PHE A 1 187 ? -2.430 0.401 8.604 1.00 88.00 187 PHE A O 1
ATOM 1556 N N . ASP A 1 188 ? -4.111 0.284 10.081 1.00 89.25 188 ASP A N 1
ATOM 1557 C CA . ASP A 1 188 ? -4.843 -0.764 9.359 1.00 89.25 188 ASP A CA 1
ATOM 1558 C C . ASP A 1 188 ? -5.297 -0.295 7.965 1.00 89.25 188 ASP A C 1
ATOM 1560 O O . ASP A 1 188 ? -5.086 -0.990 6.973 1.00 89.25 188 ASP A O 1
ATOM 1564 N N . ILE A 1 189 ? -5.819 0.934 7.841 1.00 90.94 189 ILE A N 1
ATOM 1565 C CA . ILE A 1 189 ? -6.133 1.532 6.531 1.00 90.94 189 ILE A CA 1
ATOM 1566 C C . ILE A 1 189 ? -4.887 1.600 5.646 1.00 90.94 189 ILE A C 1
ATOM 1568 O O . ILE A 1 189 ? -4.968 1.272 4.461 1.00 90.94 189 ILE A O 1
ATOM 1572 N N . HIS A 1 190 ? -3.746 2.013 6.202 1.00 91.19 190 HIS A N 1
ATOM 1573 C CA . HIS A 1 190 ? -2.496 2.072 5.454 1.00 91.19 190 HIS A CA 1
ATOM 1574 C C . HIS A 1 190 ? -2.082 0.688 4.943 1.00 91.19 190 HIS A C 1
ATOM 1576 O O . HIS A 1 190 ? -1.800 0.552 3.756 1.00 91.19 190 HIS A O 1
ATOM 1582 N N . CYS A 1 191 ? -2.115 -0.346 5.788 1.00 90.94 191 CYS A N 1
ATOM 1583 C CA . CYS A 1 191 ? -1.824 -1.719 5.372 1.00 90.94 191 CYS A CA 1
ATOM 1584 C C . CYS A 1 191 ? -2.804 -2.215 4.297 1.00 90.94 191 CYS A C 1
ATOM 1586 O O . CYS A 1 191 ? -2.373 -2.796 3.298 1.00 90.94 191 CYS A O 1
ATOM 1588 N N . ASN A 1 192 ? -4.101 -1.931 4.452 1.00 92.31 192 ASN A N 1
ATOM 1589 C CA . ASN A 1 192 ? -5.129 -2.269 3.467 1.00 92.31 192 ASN A CA 1
ATOM 1590 C C . ASN A 1 192 ? -4.850 -1.610 2.107 1.00 92.31 192 ASN A C 1
ATOM 1592 O O . ASN A 1 192 ? -4.978 -2.256 1.069 1.00 92.31 192 ASN A O 1
ATOM 1596 N N . ALA A 1 193 ? -4.441 -0.339 2.097 1.00 93.81 193 ALA A N 1
ATOM 1597 C CA . ALA A 1 193 ? -4.103 0.386 0.875 1.00 93.81 193 ALA A CA 1
ATOM 1598 C C . ALA A 1 193 ? -2.770 -0.079 0.265 1.00 93.81 193 ALA A C 1
ATOM 1600 O O . ALA A 1 193 ? -2.647 -0.210 -0.956 1.00 93.81 193 ALA A O 1
ATOM 1601 N N . TYR A 1 194 ? -1.783 -0.374 1.112 1.00 94.00 194 TYR A N 1
ATOM 1602 C CA . TYR A 1 194 ? -0.456 -0.829 0.708 1.00 94.00 194 TYR A CA 1
ATOM 1603 C C . TYR A 1 194 ? -0.495 -2.187 -0.003 1.00 94.00 194 TYR A C 1
ATOM 1605 O O . TYR A 1 194 ? 0.306 -2.423 -0.905 1.00 94.00 194 TYR A O 1
ATOM 1613 N N . LEU A 1 195 ? -1.469 -3.047 0.315 1.00 94.69 195 LEU A N 1
ATOM 1614 C CA . LEU A 1 195 ? -1.720 -4.295 -0.413 1.00 94.69 195 LEU A CA 1
ATOM 1615 C C . LEU A 1 195 ? -1.780 -4.086 -1.936 1.00 94.69 195 LEU A C 1
ATOM 1617 O O . LEU A 1 195 ? -1.229 -4.888 -2.689 1.00 94.69 195 LEU A O 1
ATOM 1621 N N . MET A 1 196 ? -2.416 -3.006 -2.403 1.00 94.12 196 MET A N 1
ATOM 1622 C CA . MET A 1 196 ? -2.515 -2.747 -3.840 1.00 94.12 196 MET A CA 1
ATOM 1623 C C . MET A 1 196 ? -1.187 -2.283 -4.445 1.00 94.12 196 MET A C 1
ATOM 1625 O O . MET A 1 196 ? -0.860 -2.659 -5.571 1.00 94.12 196 MET A O 1
ATOM 1629 N N . ILE A 1 197 ? -0.401 -1.506 -3.695 1.00 93.69 197 ILE A N 1
ATOM 1630 C CA . ILE A 1 197 ? 0.958 -1.128 -4.102 1.00 93.69 197 ILE A CA 1
ATOM 1631 C C . ILE A 1 197 ? 1.817 -2.385 -4.236 1.00 93.69 197 ILE A C 1
ATOM 1633 O O . ILE A 1 197 ? 2.466 -2.568 -5.265 1.00 93.69 197 ILE A O 1
ATOM 1637 N N . TRP A 1 198 ? 1.770 -3.273 -3.238 1.00 94.00 198 TRP A N 1
ATOM 1638 C CA . TRP A 1 198 ? 2.436 -4.570 -3.284 1.00 94.00 198 TRP A CA 1
ATOM 1639 C C . TRP A 1 198 ? 2.022 -5.371 -4.530 1.00 94.00 198 TRP A C 1
ATOM 1641 O O . TRP A 1 198 ? 2.873 -5.770 -5.327 1.00 94.00 198 TRP A O 1
ATOM 1651 N N . LEU A 1 199 ? 0.716 -5.531 -4.762 1.00 94.94 199 LEU A N 1
ATOM 1652 C CA . LEU A 1 199 ? 0.207 -6.301 -5.895 1.00 94.94 199 LEU A CA 1
ATOM 1653 C C . LEU A 1 199 ? 0.660 -5.722 -7.244 1.00 94.94 199 LEU A C 1
ATOM 1655 O O . LEU A 1 199 ? 1.106 -6.464 -8.113 1.00 94.94 199 LEU A O 1
ATOM 1659 N N . CYS A 1 200 ? 0.566 -4.407 -7.440 1.00 94.81 200 CYS A N 1
ATOM 1660 C CA . CYS A 1 200 ? 0.883 -3.797 -8.731 1.00 94.81 200 CYS A CA 1
ATOM 1661 C C . CYS A 1 200 ? 2.394 -3.660 -8.965 1.00 94.81 200 CYS A C 1
ATOM 1663 O O . CYS A 1 200 ? 2.887 -4.064 -10.017 1.00 94.81 200 CYS A O 1
ATOM 1665 N N . LEU A 1 201 ? 3.129 -3.096 -8.003 1.00 92.31 201 LEU A N 1
ATOM 1666 C CA . LEU A 1 201 ? 4.531 -2.697 -8.192 1.00 92.31 201 LEU A CA 1
ATOM 1667 C C . LEU A 1 201 ? 5.542 -3.768 -7.789 1.00 92.31 201 LEU A C 1
ATOM 1669 O O . LEU A 1 201 ? 6.656 -3.766 -8.300 1.00 92.31 201 LEU A O 1
ATOM 1673 N N . TYR A 1 202 ? 5.178 -4.693 -6.900 1.00 90.06 202 TYR A N 1
ATOM 1674 C CA . TY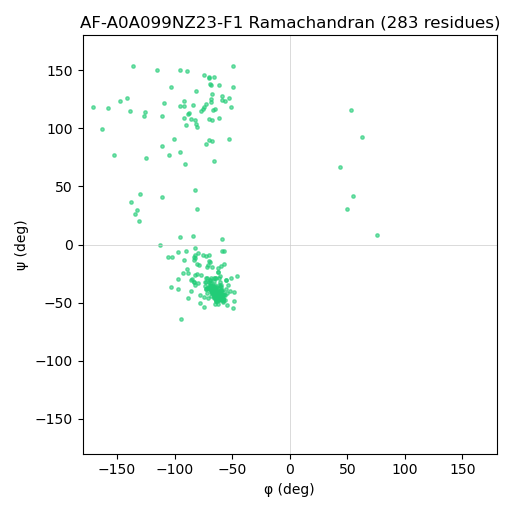R A 1 202 ? 6.090 -5.758 -6.477 1.00 90.06 202 TYR A CA 1
ATOM 1675 C C . TYR A 1 202 ? 5.755 -7.095 -7.133 1.00 90.06 202 TYR A C 1
ATOM 1677 O O . TYR A 1 202 ? 6.676 -7.827 -7.485 1.00 90.06 202 TYR A O 1
ATOM 1685 N N . PHE A 1 203 ? 4.469 -7.402 -7.338 1.00 92.88 203 PHE A N 1
ATOM 1686 C CA . PHE A 1 203 ? 4.038 -8.662 -7.949 1.00 92.88 203 PHE A CA 1
ATOM 1687 C C . PHE A 1 203 ? 3.828 -8.544 -9.468 1.00 92.88 203 PHE A C 1
ATOM 1689 O O . PHE A 1 203 ? 4.569 -9.150 -10.235 1.00 92.88 203 PHE A O 1
ATOM 1696 N N . VAL A 1 204 ? 2.869 -7.739 -9.942 1.00 93.75 204 VAL A N 1
ATOM 1697 C CA . VAL A 1 204 ? 2.560 -7.617 -11.384 1.00 93.75 204 VAL A CA 1
ATOM 1698 C C . VAL A 1 204 ? 3.748 -7.066 -12.171 1.00 93.75 204 VAL A C 1
ATOM 1700 O O . VAL A 1 204 ? 4.099 -7.614 -13.215 1.00 93.75 204 VAL A O 1
ATOM 1703 N N . GLN A 1 205 ? 4.404 -6.020 -11.663 1.00 92.69 205 GLN A N 1
ATOM 1704 C CA . GLN A 1 205 ? 5.594 -5.451 -12.294 1.00 92.69 205 GLN A CA 1
ATOM 1705 C C . GLN A 1 205 ? 6.686 -6.496 -12.530 1.00 92.69 205 GLN A C 1
ATOM 1707 O O . GLN A 1 205 ? 7.271 -6.496 -13.607 1.00 92.69 205 GLN A O 1
ATOM 1712 N N . PHE A 1 206 ? 6.924 -7.393 -11.567 1.00 89.62 206 PHE A N 1
ATOM 1713 C CA . PHE A 1 206 ? 7.936 -8.445 -11.670 1.00 89.62 206 PHE A CA 1
ATOM 1714 C C . PHE A 1 206 ? 7.695 -9.351 -12.886 1.00 89.62 206 PHE A C 1
ATOM 1716 O O . PHE A 1 206 ? 8.602 -9.578 -13.682 1.00 89.62 206 PHE A O 1
ATOM 1723 N N . PHE A 1 207 ? 6.453 -9.799 -13.097 1.00 89.31 207 PHE A N 1
ATOM 1724 C CA . PHE A 1 207 ? 6.094 -10.599 -14.275 1.00 89.31 207 PHE A CA 1
ATOM 1725 C C . PHE A 1 207 ? 6.119 -9.790 -15.576 1.00 89.31 207 PHE A C 1
ATOM 1727 O O . PHE A 1 207 ? 6.452 -10.322 -16.634 1.00 89.31 207 PHE A O 1
ATOM 1734 N N . CYS A 1 208 ? 5.792 -8.500 -15.506 1.00 88.62 208 CYS A N 1
ATOM 1735 C CA . CYS A 1 208 ? 5.793 -7.600 -16.655 1.00 88.62 208 CYS A CA 1
ATOM 1736 C C . CYS A 1 208 ? 7.183 -7.027 -16.993 1.00 88.62 208 CYS A C 1
ATOM 1738 O O . CYS A 1 208 ? 7.304 -6.319 -17.991 1.00 88.62 208 CYS A O 1
ATOM 1740 N N . LEU A 1 209 ? 8.238 -7.328 -16.223 1.00 86.69 209 LEU A N 1
ATOM 1741 C CA . LEU A 1 209 ? 9.605 -6.838 -16.447 1.00 86.69 209 LEU A CA 1
ATOM 1742 C C . LEU A 1 209 ? 10.125 -6.980 -17.890 1.00 86.69 209 LEU A C 1
ATOM 1744 O O . LEU A 1 209 ? 10.637 -5.983 -18.406 1.00 86.69 209 LEU A O 1
ATOM 1748 N N . PRO A 1 210 ? 10.011 -8.137 -18.581 1.00 85.62 210 PRO A N 1
ATOM 1749 C CA . PRO A 1 210 ? 10.514 -8.252 -19.952 1.00 85.62 210 PRO A CA 1
ATOM 1750 C C . PRO A 1 210 ? 9.823 -7.275 -20.910 1.00 85.62 210 PRO A C 1
ATOM 1752 O O . PRO A 1 210 ? 10.463 -6.764 -21.825 1.00 85.62 210 PRO A O 1
ATOM 1755 N N . LEU A 1 211 ? 8.545 -6.970 -20.671 1.00 86.38 211 LEU A N 1
ATOM 1756 C CA . LEU A 1 211 ? 7.777 -6.005 -21.455 1.00 86.38 211 LEU A CA 1
ATOM 1757 C C . LEU A 1 211 ? 8.130 -4.557 -21.074 1.00 86.38 211 LEU A C 1
ATOM 1759 O O . LEU A 1 211 ? 8.327 -3.721 -21.952 1.00 86.38 211 LEU A O 1
ATOM 1763 N N . LEU A 1 212 ? 8.246 -4.276 -19.772 1.00 87.12 212 LEU A N 1
ATOM 1764 C CA . LEU A 1 212 ? 8.482 -2.945 -19.191 1.00 87.12 212 LEU A CA 1
ATOM 1765 C C . LEU A 1 212 ? 9.903 -2.406 -19.415 1.00 87.12 212 LEU A C 1
ATOM 1767 O O . LEU A 1 212 ? 10.130 -1.200 -19.305 1.00 87.12 212 LEU A O 1
ATOM 1771 N N . ARG A 1 213 ? 10.868 -3.279 -19.724 1.00 83.12 213 ARG A N 1
ATOM 1772 C CA . ARG A 1 213 ? 12.258 -2.890 -20.022 1.00 83.12 213 ARG A CA 1
ATOM 1773 C C . ARG A 1 213 ? 12.520 -2.609 -2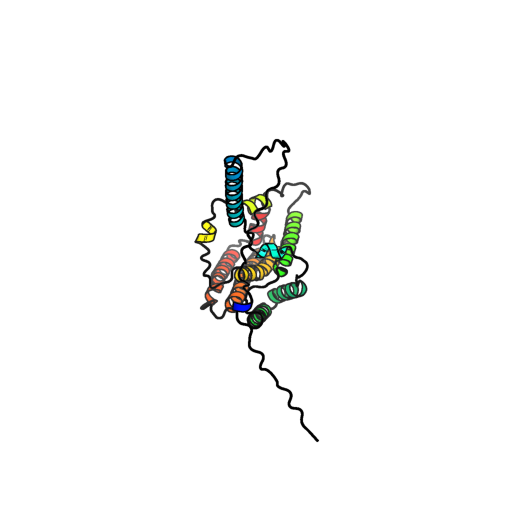1.499 1.00 83.12 213 ARG A C 1
ATOM 1775 O O . ARG A 1 213 ? 13.617 -2.180 -21.845 1.00 83.12 213 ARG A O 1
ATOM 1782 N N . MET A 1 214 ? 11.546 -2.835 -22.380 1.00 86.12 214 MET A N 1
ATOM 1783 C CA . MET A 1 214 ? 11.709 -2.517 -23.799 1.00 86.12 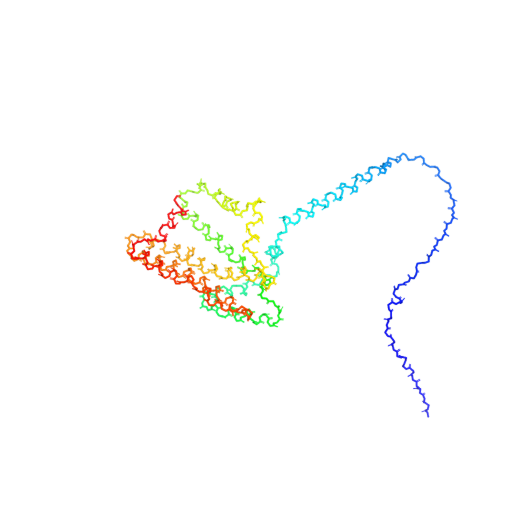214 MET A CA 1
ATOM 1784 C C . MET A 1 214 ? 11.731 -0.997 -24.018 1.00 86.12 214 MET A C 1
ATOM 1786 O O . MET A 1 214 ? 10.951 -0.270 -23.400 1.00 86.12 214 MET A O 1
ATOM 1790 N N . ASN A 1 215 ? 12.546 -0.525 -24.966 1.00 84.62 215 ASN A N 1
ATOM 1791 C CA . ASN A 1 215 ? 12.648 0.891 -25.358 1.00 84.62 215 ASN A CA 1
ATOM 1792 C C . ASN A 1 215 ? 11.544 1.307 -26.348 1.00 84.62 215 ASN A C 1
ATOM 1794 O O . ASN A 1 215 ? 11.809 1.925 -27.375 1.00 84.62 215 ASN A O 1
ATOM 1798 N N . ASN A 1 216 ? 10.299 0.937 -26.054 1.00 89.69 216 ASN A N 1
ATOM 1799 C CA . ASN A 1 216 ? 9.144 1.213 -26.904 1.00 89.69 216 ASN A CA 1
ATOM 1800 C C . ASN A 1 216 ? 8.177 2.159 -26.191 1.00 89.69 216 ASN A C 1
ATOM 1802 O O . ASN A 1 216 ? 8.003 2.068 -24.977 1.00 89.69 216 ASN A O 1
ATOM 1806 N N . PHE A 1 217 ? 7.447 2.976 -26.953 1.00 89.81 217 PHE A N 1
ATOM 1807 C CA . PHE A 1 217 ? 6.388 3.828 -26.397 1.00 89.81 217 PHE A CA 1
ATOM 1808 C C . PHE A 1 217 ? 5.343 3.025 -25.604 1.00 89.81 217 PHE A C 1
ATOM 1810 O O . PHE A 1 217 ? 4.909 3.450 -24.538 1.00 89.81 217 PHE A O 1
ATOM 1817 N N . LEU A 1 218 ? 4.988 1.824 -26.082 1.00 90.12 218 LEU A N 1
ATOM 1818 C CA . LEU A 1 218 ? 4.047 0.936 -25.395 1.00 90.12 218 LEU A CA 1
ATOM 1819 C C . LEU A 1 218 ? 4.545 0.522 -24.002 1.00 90.12 218 LEU A C 1
ATOM 1821 O O . LEU A 1 218 ? 3.759 0.482 -23.064 1.00 90.12 218 LEU A O 1
ATOM 1825 N N . SER A 1 219 ? 5.844 0.250 -23.860 1.00 90.81 219 SER A N 1
ATOM 1826 C CA . SER A 1 219 ? 6.465 -0.101 -22.578 1.00 90.81 219 SER A CA 1
ATOM 1827 C C . SER A 1 219 ? 6.403 1.073 -21.597 1.00 90.81 219 SER A C 1
ATOM 1829 O O . SER A 1 219 ? 5.976 0.902 -20.455 1.00 90.81 219 SER A O 1
ATOM 1831 N N . THR A 1 220 ? 6.715 2.285 -22.071 1.00 92.44 220 THR A N 1
ATOM 1832 C CA . THR A 1 220 ? 6.565 3.523 -21.294 1.00 92.44 220 THR A CA 1
ATOM 1833 C C . THR A 1 220 ? 5.123 3.738 -20.842 1.00 92.44 220 THR A C 1
ATOM 1835 O O . THR A 1 220 ? 4.885 4.012 -19.667 1.00 92.44 220 THR A O 1
ATOM 1838 N N . LEU A 1 221 ? 4.150 3.577 -21.745 1.00 93.62 221 LEU A N 1
ATOM 1839 C CA . LEU A 1 221 ? 2.737 3.763 -21.426 1.00 93.62 221 LEU A CA 1
ATOM 1840 C C . LEU A 1 221 ? 2.258 2.727 -20.404 1.00 93.62 221 LEU A C 1
ATOM 1842 O O . LEU A 1 221 ? 1.683 3.105 -19.390 1.00 93.62 221 LEU A O 1
ATOM 1846 N N . VAL A 1 222 ? 2.549 1.440 -20.618 1.00 94.12 222 VAL A N 1
ATOM 1847 C CA . VAL A 1 222 ? 2.164 0.359 -19.694 1.00 94.12 222 VAL A CA 1
ATOM 1848 C C . VAL A 1 222 ? 2.807 0.553 -18.317 1.00 94.12 222 VAL A C 1
ATOM 1850 O O . VAL A 1 222 ? 2.114 0.437 -17.307 1.00 94.12 222 VAL A O 1
ATOM 1853 N N . GLY A 1 223 ? 4.095 0.902 -18.257 1.00 93.94 223 GLY A N 1
ATOM 1854 C CA . GLY A 1 223 ? 4.800 1.154 -16.999 1.00 93.94 223 GLY A CA 1
ATOM 1855 C C . GLY A 1 223 ? 4.247 2.352 -16.244 1.00 93.94 223 GLY A C 1
ATOM 1856 O O . GLY A 1 223 ? 3.910 2.242 -15.065 1.00 93.94 223 GLY A O 1
ATOM 1857 N N . ASN A 1 224 ? 4.064 3.480 -16.926 1.00 95.25 224 ASN A N 1
ATOM 1858 C CA . ASN A 1 224 ? 3.506 4.672 -16.300 1.00 95.25 224 ASN A CA 1
ATOM 1859 C C . ASN A 1 224 ? 2.053 4.436 -15.857 1.00 95.25 224 ASN A C 1
ATOM 1861 O O . ASN A 1 224 ? 1.680 4.864 -14.765 1.00 95.25 224 ASN A O 1
ATOM 1865 N N . THR A 1 225 ? 1.241 3.722 -16.648 1.00 96.06 225 THR A N 1
ATOM 1866 C CA . THR A 1 225 ? -0.133 3.350 -16.272 1.00 96.06 225 THR A CA 1
ATOM 1867 C C . THR A 1 225 ? -0.159 2.440 -15.046 1.00 96.06 225 THR A C 1
ATOM 1869 O O . THR A 1 225 ? -1.015 2.635 -14.186 1.00 96.06 225 THR A O 1
ATOM 1872 N N . LEU A 1 226 ? 0.783 1.501 -14.913 1.00 95.62 226 LEU A N 1
ATOM 1873 C CA . LEU A 1 226 ? 0.887 0.633 -13.737 1.00 95.62 226 LEU A CA 1
ATOM 1874 C C . LEU A 1 226 ? 1.166 1.439 -12.456 1.00 95.62 226 LEU A C 1
ATOM 1876 O O . LEU A 1 226 ? 0.471 1.256 -11.456 1.00 95.62 226 LEU A O 1
ATOM 1880 N N . TYR A 1 227 ? 2.120 2.377 -12.499 1.00 95.00 227 TYR A N 1
ATOM 1881 C CA . TYR A 1 227 ? 2.436 3.267 -11.370 1.00 95.00 227 TYR A CA 1
ATOM 1882 C C . TYR A 1 227 ? 1.283 4.215 -11.034 1.00 95.00 227 TYR A C 1
ATOM 1884 O O . TYR A 1 227 ? 0.923 4.371 -9.865 1.00 95.00 227 TYR A O 1
ATOM 1892 N N . PHE A 1 228 ? 0.668 4.813 -12.055 1.00 96.50 228 PHE A N 1
ATOM 1893 C CA . PHE A 1 228 ? -0.507 5.662 -11.894 1.00 96.50 228 PHE A CA 1
ATOM 1894 C C . PHE A 1 228 ? -1.664 4.908 -11.229 1.00 96.50 228 PHE A C 1
ATOM 1896 O O . PHE A 1 228 ? -2.267 5.415 -10.279 1.00 96.50 228 PHE A O 1
ATOM 1903 N N . PHE A 1 229 ? -1.953 3.693 -11.701 1.00 96.25 229 PHE A N 1
ATOM 1904 C CA . PHE A 1 229 ? -3.009 2.850 -11.157 1.00 96.25 229 PHE A CA 1
ATOM 1905 C C . PHE A 1 229 ? -2.726 2.476 -9.698 1.00 96.25 229 PHE A C 1
ATOM 1907 O O . PHE A 1 229 ? -3.590 2.685 -8.848 1.00 96.25 229 PHE A O 1
ATOM 1914 N N . ALA A 1 230 ? -1.512 2.011 -9.388 1.00 95.88 230 ALA A N 1
ATOM 1915 C CA . ALA A 1 230 ? -1.123 1.618 -8.034 1.00 95.88 230 ALA A CA 1
ATOM 1916 C C . ALA A 1 230 ? -1.279 2.769 -7.023 1.00 95.88 230 ALA A C 1
ATOM 1918 O O . ALA A 1 230 ? -1.914 2.603 -5.978 1.00 95.88 230 ALA A O 1
ATOM 1919 N N . LEU A 1 231 ? -0.751 3.953 -7.355 1.00 95.06 231 LEU A N 1
ATOM 1920 C CA . LEU A 1 231 ? -0.822 5.132 -6.488 1.00 95.06 231 LEU A CA 1
ATOM 1921 C C . LEU A 1 231 ? -2.253 5.657 -6.356 1.00 95.06 231 LEU A C 1
ATOM 1923 O O . LEU A 1 231 ? -2.709 5.937 -5.249 1.00 95.06 231 LEU A O 1
ATOM 1927 N N . SER A 1 232 ? -3.000 5.743 -7.456 1.00 95.81 232 SER A N 1
ATOM 1928 C CA . SER A 1 232 ? -4.390 6.209 -7.409 1.00 95.81 232 SER A CA 1
ATOM 1929 C C . SER A 1 232 ? -5.268 5.272 -6.582 1.00 95.81 232 SER A C 1
ATOM 1931 O O . SER A 1 232 ? -6.073 5.727 -5.767 1.00 95.81 232 SER A O 1
ATOM 1933 N N . TYR A 1 233 ? -5.083 3.958 -6.733 1.00 94.88 233 TYR A N 1
ATOM 1934 C CA . TYR A 1 233 ? -5.850 2.969 -5.984 1.00 94.88 233 TYR A CA 1
ATOM 1935 C C . TYR A 1 233 ? -5.501 2.972 -4.490 1.00 94.88 233 TYR A C 1
ATOM 1937 O O . TYR A 1 233 ? -6.396 2.806 -3.662 1.00 94.88 233 TYR A O 1
ATOM 1945 N N . TYR A 1 234 ? -4.246 3.251 -4.120 1.00 95.19 234 TYR A N 1
ATOM 1946 C CA . TYR A 1 234 ? -3.861 3.466 -2.722 1.00 95.19 234 TYR A CA 1
ATOM 1947 C C . TYR A 1 234 ? -4.686 4.592 -2.071 1.00 95.19 234 TYR A C 1
ATOM 1949 O O . TYR A 1 234 ? -5.269 4.400 -0.999 1.00 95.19 234 TYR A O 1
ATOM 1957 N N . PHE A 1 235 ? -4.815 5.747 -2.735 1.00 94.31 235 PHE A N 1
ATOM 1958 C CA . PHE A 1 235 ? -5.636 6.851 -2.221 1.00 94.31 235 PHE A CA 1
ATOM 1959 C C . PHE A 1 235 ? -7.138 6.530 -2.244 1.00 94.31 235 PHE A C 1
ATOM 1961 O O . PHE A 1 235 ? -7.851 6.929 -1.325 1.00 94.31 235 PHE A O 1
ATOM 1968 N N . LEU A 1 236 ? -7.622 5.747 -3.217 1.00 94.19 236 LEU A N 1
ATOM 1969 C CA . LEU A 1 236 ? -9.012 5.272 -3.241 1.00 94.19 236 LEU A CA 1
ATOM 1970 C C . LEU A 1 236 ? -9.342 4.354 -2.056 1.00 94.19 236 LEU A C 1
ATOM 1972 O O . LEU A 1 236 ? -10.359 4.565 -1.396 1.00 94.19 236 LEU A O 1
ATOM 1976 N N . ILE A 1 237 ? -8.500 3.355 -1.758 1.00 93.56 237 ILE A N 1
ATOM 1977 C CA . ILE A 1 237 ? -8.688 2.483 -0.585 1.00 93.56 237 ILE A CA 1
ATOM 1978 C C . ILE A 1 237 ? -8.656 3.328 0.691 1.00 93.56 237 ILE A C 1
ATOM 1980 O O . ILE A 1 237 ? -9.544 3.214 1.537 1.00 93.56 237 ILE A O 1
ATOM 1984 N N . THR A 1 238 ? -7.671 4.220 0.799 1.00 92.62 238 THR A N 1
ATOM 1985 C CA . THR A 1 238 ? -7.531 5.115 1.951 1.00 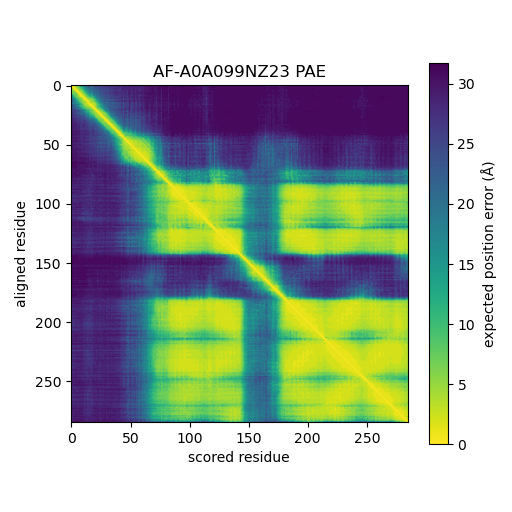92.62 238 THR A CA 1
ATOM 1986 C C . THR A 1 238 ? -8.800 5.950 2.154 1.00 92.62 238 THR A C 1
ATOM 1988 O O . THR A 1 238 ? -9.307 6.044 3.272 1.00 92.62 238 THR A O 1
ATOM 1991 N N . PHE A 1 239 ? -9.381 6.480 1.074 1.00 93.12 239 PHE A N 1
ATOM 1992 C CA . PHE A 1 239 ? -10.643 7.216 1.122 1.00 93.12 239 PHE A CA 1
ATOM 1993 C C . PHE A 1 239 ? -11.792 6.346 1.626 1.00 93.12 239 PHE A C 1
ATOM 1995 O O . PHE A 1 239 ? -12.510 6.766 2.530 1.00 93.12 239 PHE A O 1
ATOM 2002 N N . TYR A 1 240 ? -11.956 5.133 1.094 1.00 91.75 240 TYR A N 1
ATOM 2003 C CA . TYR A 1 240 ? -13.014 4.234 1.553 1.00 91.75 240 TYR A CA 1
ATOM 2004 C C . TYR A 1 240 ? -12.891 3.898 3.046 1.00 91.75 240 TYR A C 1
ATOM 2006 O O . TYR A 1 240 ? -13.915 3.814 3.726 1.00 91.75 240 TYR A O 1
ATOM 2014 N N . GLY A 1 241 ? -11.665 3.785 3.565 1.00 91.00 241 GLY A N 1
ATOM 2015 C CA . GLY A 1 241 ? -11.410 3.606 4.993 1.00 91.00 241 GLY A CA 1
ATOM 2016 C C . GLY A 1 241 ? -11.837 4.793 5.840 1.00 91.00 241 GLY A C 1
ATOM 2017 O O . GLY A 1 241 ? -12.590 4.630 6.798 1.00 91.00 241 GLY A O 1
ATOM 2018 N N . TYR A 1 242 ? -11.422 6.004 5.488 1.00 90.19 242 TYR A N 1
ATOM 2019 C CA . TYR A 1 242 ? -11.806 7.178 6.274 1.00 90.19 242 TYR A CA 1
ATOM 2020 C C . TYR A 1 242 ? -13.280 7.562 6.096 1.00 90.19 242 TYR A C 1
ATOM 2022 O O . TYR A 1 242 ? -13.894 8.052 7.039 1.00 90.19 242 TYR A O 1
ATOM 2030 N N . ASN A 1 243 ? -13.884 7.272 4.942 1.00 89.94 243 ASN A N 1
ATOM 2031 C CA . ASN A 1 243 ? -15.300 7.531 4.678 1.00 89.94 243 ASN A CA 1
ATOM 2032 C C . ASN A 1 243 ? -16.252 6.633 5.492 1.00 89.94 243 ASN A C 1
ATOM 2034 O O . ASN A 1 243 ? -17.439 6.930 5.596 1.00 89.94 243 ASN A O 1
ATOM 2038 N N . ALA A 1 244 ? -15.754 5.543 6.086 1.00 86.88 244 ALA A N 1
ATOM 2039 C CA . ALA A 1 244 ? -16.537 4.729 7.015 1.00 86.88 244 ALA A CA 1
ATOM 2040 C C . ALA A 1 244 ? -16.779 5.433 8.367 1.00 86.88 244 ALA A C 1
ATOM 2042 O O . ALA A 1 244 ? 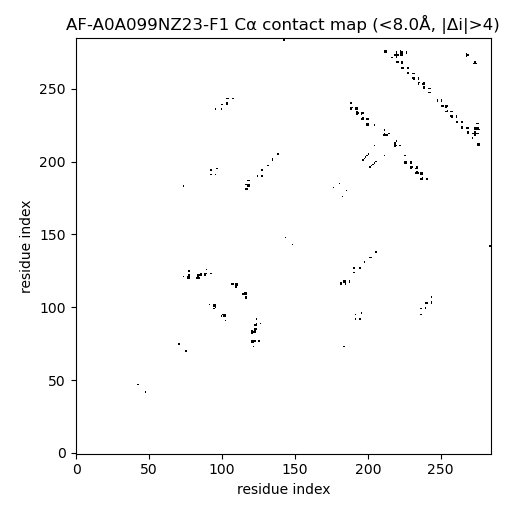-17.674 5.030 9.113 1.00 86.88 244 ALA A O 1
ATOM 2043 N N . LEU A 1 245 ? -16.002 6.475 8.689 1.00 87.38 245 LEU A N 1
ATOM 2044 C CA . LEU A 1 245 ? -16.079 7.199 9.953 1.00 87.38 245 LEU A CA 1
ATOM 2045 C C . LEU A 1 245 ? -17.117 8.333 9.861 1.00 87.38 245 LEU A C 1
ATOM 2047 O O . LEU A 1 245 ? -16.873 9.325 9.177 1.00 87.38 245 LEU A O 1
ATOM 2051 N N . PRO A 1 246 ? -18.243 8.267 10.597 1.00 82.25 246 PRO A N 1
ATOM 2052 C CA . PRO A 1 246 ? -19.319 9.256 10.487 1.00 82.25 246 PRO A CA 1
ATOM 2053 C C . PRO A 1 246 ? -18.951 10.641 11.046 1.00 82.25 246 PRO A C 1
ATOM 2055 O O . PRO A 1 246 ? -19.670 11.607 10.813 1.00 82.25 246 PRO A O 1
ATOM 2058 N N . PHE A 1 247 ? -17.858 10.743 11.807 1.00 82.44 247 PHE A N 1
ATOM 2059 C CA . PHE A 1 247 ? -17.387 11.996 12.403 1.00 82.44 247 PHE A CA 1
ATOM 2060 C C . PHE A 1 247 ? -16.384 12.753 11.520 1.00 82.44 247 PHE A C 1
ATOM 2062 O O . PHE A 1 247 ? -16.114 13.923 11.785 1.00 82.44 247 PHE A O 1
ATOM 2069 N N . LEU A 1 248 ? -15.833 12.119 10.477 1.00 83.56 248 LEU A N 1
ATOM 2070 C CA . LEU A 1 248 ? -14.949 12.789 9.526 1.00 83.56 248 LEU A CA 1
ATOM 2071 C C . LEU A 1 248 ? -15.785 13.491 8.456 1.00 83.56 248 LEU A C 1
ATOM 2073 O O . LEU A 1 248 ? -16.530 12.861 7.710 1.00 83.56 248 LEU A O 1
ATOM 2077 N N . GLN A 1 249 ? -15.637 14.808 8.360 1.00 81.50 249 GLN A N 1
ATOM 2078 C CA . GLN A 1 249 ? -16.259 15.602 7.305 1.00 81.50 249 GLN A CA 1
ATOM 2079 C C . GLN A 1 249 ? -15.280 15.818 6.149 1.00 81.50 249 GLN A C 1
ATOM 2081 O O . GLN A 1 249 ? -14.072 15.906 6.358 1.00 81.50 249 GLN A O 1
ATOM 2086 N N . LYS A 1 250 ? -15.812 15.958 4.929 1.00 84.56 250 LYS A N 1
ATOM 2087 C CA . LYS A 1 250 ? -15.045 16.295 3.715 1.00 84.56 250 LYS A CA 1
ATOM 2088 C C . LYS A 1 250 ? -13.866 15.345 3.436 1.00 84.56 250 LYS A C 1
ATOM 2090 O O . LYS A 1 250 ? -12.792 15.771 3.015 1.00 84.56 250 LYS A O 1
ATOM 2095 N N . THR A 1 251 ? -14.081 14.043 3.616 1.00 85.62 251 THR A N 1
ATOM 2096 C CA . THR A 1 251 ? -13.120 12.976 3.266 1.00 85.62 251 THR A CA 1
ATOM 2097 C C . THR A 1 251 ? -12.751 12.962 1.780 1.00 85.62 251 THR A C 1
ATOM 2099 O O . THR A 1 251 ? -11.704 12.438 1.412 1.00 85.62 251 THR A O 1
ATOM 2102 N N . GLU A 1 252 ? -13.561 13.594 0.929 1.00 87.69 252 GLU A N 1
ATOM 2103 C CA . GLU A 1 252 ? -13.346 13.752 -0.514 1.00 87.69 252 GLU A CA 1
ATOM 2104 C C . GLU A 1 252 ? -12.002 14.411 -0.868 1.00 87.69 252 GLU A C 1
ATOM 2106 O O . GLU A 1 252 ? -11.396 14.062 -1.882 1.00 87.69 252 GLU A O 1
ATOM 2111 N N . TYR A 1 253 ? -11.469 15.300 -0.017 1.00 86.88 253 TYR A N 1
ATOM 2112 C CA . TYR A 1 253 ? -10.149 15.908 -0.241 1.00 86.88 253 TYR A CA 1
ATOM 2113 C C . TYR A 1 253 ? -9.010 14.888 -0.251 1.00 86.88 253 TYR A C 1
ATOM 2115 O O . TYR A 1 253 ? -7.954 15.155 -0.826 1.00 86.88 253 TYR A O 1
ATOM 2123 N N . LEU A 1 254 ? -9.220 13.704 0.325 1.00 88.12 254 LEU A N 1
ATOM 2124 C CA . LEU A 1 254 ? -8.231 12.636 0.313 1.00 88.12 254 LEU A CA 1
ATOM 2125 C C . LEU A 1 254 ? -8.005 12.064 -1.099 1.00 88.12 254 LEU A C 1
ATOM 2127 O O . LEU A 1 254 ? -6.944 11.506 -1.360 1.00 88.12 254 LEU A O 1
ATOM 2131 N N . LEU A 1 255 ? -8.945 12.267 -2.034 1.00 91.19 255 LEU A N 1
ATOM 2132 C CA . LEU A 1 255 ? -8.760 11.925 -3.449 1.00 91.19 255 LEU A CA 1
ATOM 2133 C C . LEU A 1 255 ? -7.989 12.993 -4.236 1.00 91.19 255 LEU A C 1
ATOM 2135 O O . LEU A 1 255 ? -7.582 12.723 -5.364 1.00 91.19 255 LEU A O 1
ATOM 2139 N N . SER A 1 256 ? -7.771 14.192 -3.684 1.00 90.56 256 SER A N 1
ATOM 2140 C CA . SER A 1 256 ? -7.123 15.292 -4.416 1.00 90.56 256 SER A CA 1
ATOM 2141 C C . SER A 1 256 ? -5.761 14.943 -5.046 1.00 90.56 256 SER A C 1
ATOM 2143 O O . SER A 1 256 ? -5.526 15.393 -6.172 1.00 90.56 256 SER A O 1
ATOM 2145 N N . PRO A 1 257 ? -4.896 14.088 -4.450 1.00 93.06 257 PRO A N 1
ATOM 2146 C CA . PRO A 1 257 ? -3.624 13.711 -5.072 1.00 93.06 257 PRO A CA 1
ATOM 2147 C C . PRO A 1 257 ? -3.778 12.968 -6.405 1.00 93.06 257 PRO A C 1
ATOM 2149 O O . PRO A 1 257 ? -2.879 13.031 -7.241 1.00 93.06 257 PRO A O 1
ATOM 2152 N N . ILE A 1 258 ? -4.925 12.320 -6.651 1.00 93.44 258 ILE A N 1
ATOM 2153 C CA . ILE A 1 258 ? -5.196 11.591 -7.899 1.00 93.44 258 ILE A CA 1
ATOM 2154 C C . ILE A 1 258 ? -5.117 12.531 -9.106 1.00 93.44 258 ILE A C 1
ATOM 2156 O O . ILE A 1 258 ? -4.585 12.147 -10.143 1.00 93.44 258 ILE A O 1
ATOM 2160 N N . ILE A 1 259 ? -5.558 13.785 -8.965 1.00 94.19 259 ILE A N 1
ATOM 2161 C CA . ILE A 1 259 ? -5.469 14.792 -10.033 1.00 94.19 259 ILE A CA 1
ATOM 2162 C C . ILE A 1 259 ? -3.999 15.059 -10.390 1.00 94.19 259 ILE A C 1
ATOM 2164 O O . ILE A 1 259 ? -3.638 15.102 -11.567 1.00 94.19 259 ILE A O 1
ATOM 2168 N N . GLY A 1 260 ? -3.139 15.170 -9.373 1.00 94.50 260 GLY A N 1
ATOM 2169 C CA . GLY A 1 260 ? -1.694 15.299 -9.555 1.00 94.50 260 GLY A CA 1
ATOM 2170 C C . GLY A 1 260 ? -1.087 14.078 -10.246 1.00 94.50 260 GLY A C 1
ATOM 2171 O O . GLY A 1 260 ? -0.277 14.233 -11.158 1.00 94.50 260 GLY A O 1
ATOM 2172 N N . PHE A 1 261 ? -1.524 12.868 -9.886 1.00 95.12 261 PHE A N 1
ATOM 2173 C CA . PHE A 1 261 ? -1.061 11.645 -10.543 1.00 95.12 261 PHE A CA 1
ATOM 2174 C C . PHE A 1 261 ? -1.522 11.528 -11.995 1.00 95.12 261 PHE A C 1
ATOM 2176 O O . PHE A 1 261 ? -0.742 11.059 -12.817 1.00 95.12 261 PHE A O 1
ATOM 2183 N N . VAL A 1 262 ? -2.729 11.988 -12.344 1.00 96.44 262 VAL A N 1
ATOM 2184 C CA . VAL A 1 262 ? -3.191 12.035 -13.744 1.00 96.44 262 VAL A CA 1
ATOM 2185 C C . VAL A 1 262 ? -2.301 12.972 -14.560 1.00 96.44 262 VAL A C 1
ATOM 2187 O O . VAL A 1 262 ? -1.840 12.601 -15.640 1.00 96.44 262 VAL A O 1
ATOM 2190 N N . ALA A 1 263 ? -2.020 14.168 -14.034 1.00 95.81 263 ALA A N 1
ATOM 2191 C CA . ALA A 1 263 ? -1.139 15.125 -14.694 1.00 95.81 263 ALA A CA 1
ATOM 2192 C C . ALA A 1 263 ? 0.283 14.564 -14.858 1.00 95.81 263 ALA A C 1
ATOM 2194 O O . ALA A 1 263 ? 0.840 14.614 -15.955 1.00 95.81 263 ALA A O 1
ATOM 2195 N N . ALA A 1 264 ? 0.846 13.968 -13.802 1.00 94.56 264 ALA A N 1
ATOM 2196 C CA . ALA A 1 264 ? 2.155 13.324 -13.854 1.00 94.56 264 ALA A CA 1
ATOM 2197 C C . ALA A 1 264 ? 2.180 12.175 -14.873 1.00 94.56 264 ALA A C 1
ATOM 2199 O O . ALA A 1 264 ? 3.089 12.105 -15.694 1.00 94.56 264 ALA A O 1
ATOM 2200 N N . TRP A 1 265 ? 1.162 11.312 -14.879 1.00 96.06 265 TRP A N 1
ATOM 2201 C CA . TRP A 1 265 ? 1.047 10.208 -15.830 1.00 96.06 265 TRP A CA 1
ATOM 2202 C C . TRP A 1 265 ? 1.026 10.694 -17.283 1.00 96.06 265 TRP A C 1
ATOM 2204 O O . TRP A 1 265 ? 1.750 10.143 -18.116 1.00 96.06 265 TRP A O 1
ATOM 2214 N N . LEU A 1 266 ? 0.257 11.747 -17.582 1.00 95.50 266 LEU A N 1
ATOM 2215 C CA . LEU A 1 266 ? 0.215 12.354 -18.914 1.00 95.50 266 LEU A CA 1
ATOM 2216 C C . LEU A 1 266 ? 1.578 12.926 -19.313 1.00 95.50 266 LEU A C 1
ATOM 2218 O O . LEU A 1 266 ? 2.087 12.594 -20.382 1.00 95.50 266 LEU A O 1
ATOM 2222 N N . VAL A 1 267 ? 2.191 13.742 -18.453 1.00 95.56 267 VAL A N 1
ATOM 2223 C CA . VAL A 1 267 ? 3.483 14.384 -18.743 1.00 95.56 267 VAL A CA 1
ATOM 2224 C C . VAL A 1 267 ? 4.584 13.345 -18.959 1.00 95.56 267 VAL A C 1
ATOM 2226 O O . VAL A 1 267 ? 5.331 13.445 -19.929 1.00 95.56 267 VAL A O 1
ATOM 2229 N N . LEU A 1 268 ? 4.669 12.329 -18.096 1.00 93.38 268 LEU A N 1
ATOM 2230 C CA . LEU A 1 268 ? 5.697 11.286 -18.172 1.00 93.38 268 LEU A CA 1
ATOM 2231 C C . LEU A 1 268 ? 5.499 10.367 -19.384 1.00 93.38 268 LEU A C 1
ATOM 2233 O O . LEU A 1 268 ? 6.469 9.950 -20.013 1.00 93.38 268 LEU A O 1
ATOM 2237 N N . SER A 1 269 ? 4.249 10.077 -19.754 1.00 93.25 269 SER A N 1
ATOM 2238 C CA . SER A 1 269 ? 3.962 9.252 -20.933 1.00 93.25 269 SER A CA 1
ATOM 2239 C C . SER A 1 269 ? 4.241 10.001 -22.238 1.00 93.25 269 SER A C 1
ATOM 2241 O O . SER A 1 269 ? 4.785 9.412 -23.168 1.00 93.25 269 SER A O 1
ATOM 2243 N N . LEU A 1 270 ? 3.930 11.301 -22.302 1.00 92.19 270 LEU A N 1
ATOM 2244 C CA . LEU A 1 270 ? 4.195 12.135 -23.481 1.00 92.19 270 LEU A CA 1
ATOM 2245 C C . LEU A 1 270 ? 5.680 12.471 -23.654 1.00 92.19 270 LEU A C 1
ATOM 2247 O O . LEU A 1 270 ? 6.148 12.575 -24.784 1.00 92.19 270 LEU A O 1
ATOM 2251 N N . SER A 1 271 ? 6.432 12.613 -22.560 1.00 92.44 271 SER A N 1
ATOM 2252 C CA . SER A 1 271 ? 7.881 12.846 -22.615 1.00 92.44 271 SER A CA 1
ATOM 2253 C C . SER A 1 271 ? 8.688 11.595 -22.977 1.00 92.44 271 SER A C 1
ATOM 2255 O O . SER A 1 271 ? 9.892 11.689 -23.208 1.00 92.44 271 SER A O 1
ATOM 2257 N N . GLY A 1 272 ? 8.050 10.420 -23.021 1.00 89.75 272 GLY A N 1
ATOM 2258 C CA . GLY A 1 272 ? 8.721 9.143 -23.254 1.00 89.75 272 GLY A CA 1
ATOM 2259 C C . GLY A 1 272 ? 9.486 8.614 -22.035 1.00 89.75 272 GLY A C 1
ATOM 2260 O O . GLY A 1 272 ? 10.190 7.611 -22.155 1.00 89.75 272 GLY A O 1
ATOM 2261 N N . PHE A 1 273 ? 9.341 9.240 -20.862 1.00 90.50 273 PHE A N 1
ATOM 2262 C CA . PHE A 1 273 ? 10.016 8.815 -19.641 1.00 90.50 273 PHE A CA 1
ATOM 2263 C C . PHE A 1 273 ? 9.335 7.587 -19.024 1.00 90.50 273 PHE A C 1
ATOM 2265 O O . PHE A 1 273 ? 8.195 7.654 -18.560 1.00 90.50 273 PHE A O 1
ATOM 2272 N N . ASN A 1 274 ? 10.049 6.460 -18.993 1.00 92.06 274 ASN A N 1
ATOM 2273 C CA . ASN A 1 274 ? 9.568 5.211 -18.406 1.00 92.06 274 ASN A CA 1
ATOM 2274 C C . ASN A 1 274 ? 9.940 5.135 -16.915 1.00 92.06 274 ASN A C 1
ATOM 2276 O O . ASN A 1 274 ? 11.083 4.825 -16.566 1.00 92.06 274 ASN A O 1
ATOM 2280 N N . VAL A 1 275 ? 8.957 5.388 -16.042 1.00 89.75 275 VAL A N 1
ATOM 2281 C CA . VAL A 1 275 ? 9.135 5.357 -14.579 1.00 89.75 275 VAL A CA 1
ATOM 2282 C C . VAL A 1 275 ? 9.563 3.977 -14.095 1.00 89.75 275 VAL A C 1
ATOM 2284 O O . VAL A 1 275 ? 10.457 3.882 -13.260 1.00 89.75 275 VAL A O 1
ATOM 2287 N N . ALA A 1 276 ? 8.968 2.910 -14.632 1.00 87.81 276 ALA A N 1
ATOM 2288 C CA . ALA A 1 276 ? 9.276 1.546 -14.213 1.00 87.81 276 ALA A CA 1
ATOM 2289 C C . ALA A 1 276 ? 10.741 1.190 -14.504 1.00 87.81 276 ALA A C 1
ATOM 2291 O O . ALA A 1 276 ? 11.432 0.659 -13.639 1.00 87.81 276 ALA A O 1
ATOM 2292 N N . ASN A 1 277 ? 11.243 1.552 -15.689 1.00 86.44 277 ASN A N 1
ATOM 2293 C CA . ASN A 1 277 ? 12.641 1.323 -16.050 1.00 86.44 277 ASN A CA 1
ATOM 2294 C C . ASN A 1 277 ? 13.599 2.164 -15.188 1.00 86.44 277 ASN A C 1
ATOM 2296 O O . ASN A 1 277 ? 14.602 1.645 -14.701 1.00 86.44 277 ASN A O 1
ATOM 2300 N N . TYR A 1 278 ? 13.266 3.438 -14.943 1.00 88.19 278 TYR A N 1
ATOM 2301 C CA . TYR A 1 278 ? 14.060 4.305 -14.069 1.00 88.19 278 TYR A CA 1
ATOM 2302 C C . TYR A 1 278 ? 14.117 3.776 -12.629 1.00 88.19 278 TYR A C 1
ATOM 2304 O O . TYR A 1 278 ? 15.197 3.705 -12.053 1.00 88.19 278 TYR A O 1
ATOM 2312 N N . MET A 1 279 ? 12.987 3.341 -12.066 1.00 85.44 279 MET A N 1
ATOM 2313 C CA . MET A 1 279 ? 12.924 2.761 -10.722 1.00 85.44 279 MET A CA 1
ATOM 2314 C C . MET A 1 279 ? 13.702 1.448 -10.633 1.00 85.44 279 MET A C 1
ATOM 2316 O O . MET A 1 279 ? 14.496 1.279 -9.715 1.00 85.44 279 MET A O 1
ATOM 2320 N N . CYS A 1 280 ? 13.547 0.539 -11.601 1.00 81.94 280 CYS A N 1
ATOM 2321 C CA . CYS A 1 280 ? 14.343 -0.688 -11.642 1.00 81.94 280 CYS A CA 1
ATOM 2322 C C . CYS A 1 280 ? 15.846 -0.396 -11.732 1.00 81.94 280 CYS A C 1
ATOM 2324 O O . CYS A 1 280 ? 16.630 -1.067 -11.071 1.00 81.94 280 CYS A O 1
ATOM 2326 N N . SER A 1 281 ? 16.254 0.608 -12.511 1.00 80.88 281 SER A N 1
ATOM 2327 C CA . SER A 1 281 ? 17.654 1.032 -12.541 1.00 80.88 281 SER A CA 1
ATOM 2328 C C . SER A 1 281 ? 18.085 1.651 -11.214 1.00 80.88 281 SER A C 1
ATOM 2330 O O . SER A 1 281 ? 19.181 1.378 -10.768 1.00 80.88 281 SER A O 1
ATOM 2332 N N . ALA A 1 282 ? 17.262 2.473 -10.567 1.00 81.25 282 ALA A N 1
ATOM 2333 C CA . ALA A 1 282 ? 17.630 3.120 -9.310 1.00 81.25 282 ALA A CA 1
ATOM 2334 C C . ALA A 1 282 ? 17.762 2.125 -8.143 1.00 81.25 282 ALA A C 1
ATOM 2336 O O . ALA A 1 282 ? 18.623 2.307 -7.290 1.00 81.25 282 ALA A O 1
ATOM 2337 N N . TYR A 1 283 ? 16.921 1.087 -8.104 1.00 75.38 283 TYR A N 1
ATOM 2338 C CA . TYR A 1 283 ? 16.934 0.085 -7.033 1.00 75.38 283 TYR A CA 1
ATOM 2339 C C . TYR A 1 283 ? 17.983 -1.016 -7.218 1.00 75.38 283 TYR A C 1
ATOM 2341 O O . TYR A 1 283 ? 18.383 -1.622 -6.229 1.00 75.38 283 TYR A O 1
ATOM 2349 N N . PHE A 1 284 ? 18.393 -1.305 -8.457 1.00 71.69 284 PHE A N 1
ATOM 2350 C CA . PHE A 1 284 ? 19.241 -2.461 -8.777 1.00 71.69 284 PHE A CA 1
ATOM 2351 C C . PHE A 1 284 ? 20.464 -2.119 -9.649 1.00 71.69 284 PHE A C 1
ATOM 2353 O O . PHE A 1 284 ? 20.993 -3.002 -10.327 1.00 71.69 284 PHE A O 1
ATOM 2360 N N . SER A 1 285 ? 20.868 -0.846 -9.688 1.00 58.00 285 SER A N 1
ATOM 2361 C CA . SER A 1 285 ? 22.133 -0.391 -10.294 1.00 58.00 285 SER A CA 1
ATOM 2362 C C . SER A 1 285 ? 23.306 -0.536 -9.339 1.00 58.00 285 SER A C 1
ATOM 2364 O O . SER A 1 285 ? 23.091 -0.503 -8.112 1.00 58.00 285 SER A O 1
#

Sequence (285 aa):
MSRNSEYSNPILPLTSDDIIGQPRHFNETHSVTGSIESQSTIPSVSTYAQRS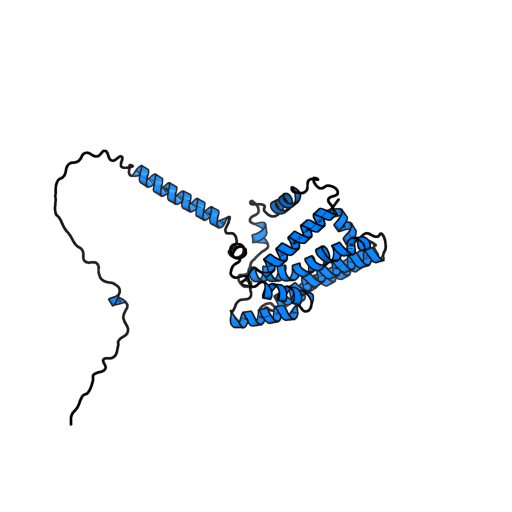SHRSRMRKIRENFNHRFTVPKYFRRMMVFGSLDFETAFWEMMNLIQNPKRVYKALYYQKQTKNKWARDDPSFVLILGFLLSISAVFWGLMYTTGIFGSTEADFIHDARSMYDPNNSNFLSKYFVFDSILEWSYCFDIHCNAYLMIWLCLYFVQFFCLPLLRMNNFLSTLVGNTLYFFALSYYFLITFYGYNALPFLQKTEYLLSPIIGFVAAWLVLSLSGFNVANYMCSAYFS

pLDDT: mean 72.25, std 20.98, range [29.0, 96.5]

Organism: Pichia kudriavzevii (NCBI:txid4909)

Mean predicted aligned error: 17.11 Å

Radius of gyration: 32.58 Å; Cα contacts (8 Å, |Δi|>4): 163; chains: 1; bounding box: 86×46×106 Å

Nearest PDB structures (foldseek):
  7tut-assembly1_6  TM=2.943E-01  e=4.538E+00  Canis lupus

Foldseek 3Di:
DDDDDDDDDDDDDDDPVVVDDDDDDDDDDDDDDDDDDDPPPPPPPVRVVVVVVVVVVVVVVVVVVCVLPVPPVVVVQQPPPPPAPLVVLVVQLVCLVPPNLVNLVVLLVCCVVVVDNADPHCNNVVVLVVLVVVLVVVLCVVLPPDPPDDDPPVVVVVVVVVDDVVPPPPVVVPPPPPPPDDPNLLVVLQSSLVSLVCCQQRNVLVVCVVVLQDLDLVNQLVQLVSVLCSVLSSLVSSLSSVVSDPPDPPSVVSNVCNVVSVVVSVVCSVVSNRPSNVVSVVVRD

Solvent-accessible surface area (backbone atoms only — not comparable to full-atom values): 17160 Å² total; per-residue (Å²): 135,82,86,86,86,82,84,80,77,82,86,74,80,90,59,82,74,80,76,62,78,80,85,80,88,82,88,82,90,84,90,81,91,80,92,74,96,68,94,69,86,66,72,51,74,66,54,53,52,49,50,52,52,52,51,51,48,51,47,50,52,50,53,52,49,44,71,76,60,60,69,54,73,67,64,68,52,61,75,52,76,88,75,52,56,52,68,60,30,52,52,42,55,55,31,53,74,76,43,45,69,59,50,45,51,50,48,52,51,44,27,75,77,69,74,44,79,49,78,91,58,52,33,50,59,51,53,51,49,51,52,49,53,53,43,52,50,52,55,49,59,74,68,46,95,44,103,82,66,88,69,76,64,58,68,54,49,57,61,47,68,77,56,56,87,88,50,74,58,57,67,58,68,74,51,74,73,56,94,84,61,60,64,64,33,58,52,49,36,47,53,63,16,44,50,46,38,44,47,41,68,56,49,50,39,60,76,41,39,81,56,38,66,43,99,42,71,67,19,17,44,53,29,32,49,48,53,40,48,24,56,41,48,27,37,50,45,38,34,52,51,53,61,63,40,91,84,62,75,75,50,69,64,56,49,53,63,44,59,55,41,53,52,48,39,51,52,34,45,73,71,63,49,35,54,51,44,51,49,53,47,71,78,68,106

Secondary structure (DSSP, 8-state):
-----------PPPPGGGS-PPPPP-------------------HHHHHHHHHHHHHHHHHHHHHHHH----HHHHHHT-GGG--HHHHHHHHHHHHH-HHHHHHHHHHHHHHHS-SS-S--HHHHHHHHHHHHHHHHHHHHH-SSTTS--SHHHHHHHHHT--TT-TTHHHHH----TTS-HHHHHHHHHHHHHHHIIIIIIIHHHHHHHHTSSSHHHHHHHHHHHHHHHHHHHHHHHHHHHT-TT---GGGGGHHHHHHHHHHHHHHHTT--HHHHHHHHHH-